Protein AF-0000000086880193 (afdb_homodimer)

pLDDT: mean 97.2, std 2.55, range [79.94, 98.94]

Radius of gyration: 19.12 Å; Cα contacts (8 Å, |Δi|>4): 513; chains: 2; bounding box: 35×59×42 Å

InterPro domains:
  IPR000182 GNAT domain [PF00583] (39-118)
  IPR000182 GNAT domain [PS51186] (4-130)
  IPR016181 Acyl-CoA N-acyltransferase [SSF55729] (16-128)
  IPR045039 Acetyltransferase NSI-like [PTHR43626] (16-123)

Nearest PDB structures (foldseek):
  1y7r-assembly1_B  TM=8.582E-01  e=3.371E-10  Staphylococcus aureus
  6k5m-assembly1_A  TM=8.785E-01  e=1.795E-09  Oryza sativa Japonica Group
  2atr-assembly1_A  TM=8.059E-01  e=1.073E-09  Streptococcus pneumoniae TIGR4
  2ozh-assembly1_A-2  TM=8.121E-01  e=4.141E-09  Xanthomonas campestris pv. campestris
  3fnc-assembly1_B  TM=6.720E-01  e=7.293E-05  Listeria innocua Clip11262

Structure (mmCIF, N/CA/C/O backbone):
data_AF-0000000086880193-model_v1
#
loop_
_entity.id
_entity.type
_entity.pdbx_description
1 polymer 'GNAT family N-acetyltransferase'
#
loop_
_atom_site.group_PDB
_atom_site.id
_atom_site.type_symbol
_atom_site.label_atom_id
_atom_site.label_alt_id
_atom_site.label_comp_id
_atom_site.label_asym_id
_atom_site.label_entity_id
_atom_site.label_seq_id
_atom_site.pdbx_PDB_ins_code
_atom_site.Cartn_x
_atom_site.Cartn_y
_atom_site.Cartn_z
_atom_site.occupancy
_atom_site.B_iso_or_equiv
_atom_site.auth_seq_id
_atom_site.auth_comp_id
_atom_site.auth_asym_id
_atom_site.auth_atom_id
_atom_site.pdbx_PDB_model_num
ATOM 1 N N . MET A 1 1 ? -2.305 -30.375 -12.102 1 88.5 1 MET A N 1
ATOM 2 C CA . MET A 1 1 ? -3.217 -29.266 -11.867 1 88.5 1 MET A CA 1
ATOM 3 C C . MET A 1 1 ? -2.609 -28.266 -10.883 1 88.5 1 MET A C 1
ATOM 5 O O . MET A 1 1 ? -1.888 -28.641 -9.969 1 88.5 1 MET A O 1
ATOM 9 N N . VAL A 1 2 ? -2.74 -27.031 -11.102 1 96.69 2 VAL A N 1
ATOM 10 C CA . VAL A 1 2 ? -2.135 -26.016 -10.258 1 96.69 2 VAL A CA 1
ATOM 11 C C . VAL A 1 2 ? -2.979 -25.812 -9 1 96.69 2 VAL A C 1
ATOM 13 O O . VAL A 1 2 ? -4.207 -25.734 -9.07 1 96.69 2 VAL A O 1
ATOM 16 N N . GLU A 1 3 ? -2.289 -25.859 -7.855 1 97.94 3 GLU A N 1
ATOM 17 C CA . GLU A 1 3 ? -2.949 -25.625 -6.574 1 97.94 3 GLU A CA 1
ATOM 18 C C . GLU A 1 3 ? -2.588 -24.266 -6.008 1 97.94 3 GLU A C 1
ATOM 20 O O . GLU A 1 3 ? -1.426 -23.859 -6.055 1 97.94 3 GLU A O 1
ATOM 25 N N . VAL A 1 4 ? -3.588 -23.594 -5.438 1 98.56 4 VAL A N 1
ATOM 26 C CA . VAL A 1 4 ? -3.391 -22.266 -4.848 1 98.56 4 VAL A CA 1
ATOM 27 C C . VAL A 1 4 ? -3.592 -22.344 -3.336 1 98.56 4 VAL A C 1
ATOM 29 O O . VAL A 1 4 ? -4.613 -22.859 -2.863 1 98.56 4 VAL A O 1
ATOM 32 N N . LYS A 1 5 ? -2.605 -21.844 -2.527 1 98.44 5 LYS A N 1
ATOM 33 C CA . LYS A 1 5 ? -2.684 -21.891 -1.069 1 98.44 5 LYS A CA 1
ATOM 34 C C . LYS A 1 5 ? -2.078 -20.625 -0.453 1 98.44 5 LYS A C 1
ATOM 36 O O . LYS A 1 5 ? -1.208 -20 -1.053 1 98.44 5 LYS A O 1
ATOM 41 N N . LEU A 1 6 ? -2.541 -20.406 0.717 1 98.56 6 LEU A N 1
ATOM 42 C CA . LEU A 1 6 ? -1.862 -19.391 1.526 1 98.56 6 LEU A CA 1
ATOM 43 C C . LEU A 1 6 ? -0.484 -19.875 1.96 1 98.56 6 LEU A C 1
ATOM 45 O O . LEU A 1 6 ? -0.296 -21.078 2.219 1 98.56 6 LEU A O 1
ATOM 49 N N . HIS A 1 7 ? 0.409 -18.891 2.062 1 98.12 7 HIS A N 1
ATOM 50 C CA . HIS A 1 7 ? 1.732 -19.219 2.588 1 98.12 7 HIS A CA 1
ATOM 51 C C . HIS A 1 7 ? 1.636 -19.891 3.953 1 98.12 7 HIS A C 1
ATOM 53 O O . HIS A 1 7 ? 2.457 -20.75 4.285 1 98.12 7 HIS A O 1
ATOM 59 N N . THR A 1 8 ? 0.655 -19.641 4.758 1 97.25 8 THR A N 1
ATOM 60 C CA . THR A 1 8 ? 0.477 -20.188 6.098 1 97.25 8 THR A CA 1
ATOM 61 C C . THR A 1 8 ? -0.026 -21.625 6.027 1 97.25 8 THR A C 1
ATOM 63 O O . THR A 1 8 ? 0.092 -22.375 6.996 1 97.25 8 THR A O 1
ATOM 66 N N . GLU A 1 9 ? -0.638 -22 4.938 1 97.44 9 GLU A N 1
ATOM 67 C CA . GLU A 1 9 ? -1.116 -23.359 4.715 1 97.44 9 GLU A CA 1
ATOM 68 C C . GLU A 1 9 ? -0.031 -24.234 4.086 1 97.44 9 GLU A C 1
ATOM 70 O O . GLU A 1 9 ? 0.068 -25.422 4.387 1 97.44 9 GLU A O 1
ATOM 75 N N . LYS A 1 10 ? 0.73 -23.641 3.146 1 97.44 10 LYS A N 1
ATOM 76 C CA . LYS A 1 10 ? 1.877 -24.25 2.48 1 97.44 10 LYS A CA 1
ATOM 77 C C . LYS A 1 10 ? 3.021 -23.25 2.334 1 97.44 10 LYS A C 1
ATOM 79 O O . LYS A 1 10 ? 2.984 -22.375 1.465 1 97.44 10 LYS A O 1
ATOM 84 N N . PRO A 1 11 ? 4.02 -23.438 3.203 1 97.06 11 PRO A N 1
ATOM 85 C CA . PRO A 1 11 ? 5.094 -22.453 3.213 1 97.06 11 PRO A CA 1
ATOM 86 C C . PRO A 1 11 ? 5.777 -22.312 1.855 1 97.06 11 PRO A C 1
ATOM 88 O O . PRO A 1 11 ? 5.977 -23.297 1.15 1 97.06 11 PRO A O 1
ATOM 91 N N . ILE A 1 12 ? 6.062 -21.094 1.542 1 98.5 12 ILE A N 1
ATOM 92 C CA . ILE A 1 12 ? 6.82 -20.766 0.337 1 98.5 12 ILE A CA 1
ATOM 93 C C . ILE A 1 12 ? 8.305 -20.688 0.669 1 98.5 12 ILE A C 1
ATOM 95 O O . ILE A 1 12 ? 8.719 -19.875 1.503 1 98.5 12 ILE A O 1
ATOM 99 N N . ALA A 1 13 ? 9.07 -21.484 0.032 1 97.62 13 ALA A N 1
ATOM 100 C CA . ALA A 1 13 ? 10.516 -21.406 0.215 1 97.62 13 ALA A CA 1
ATOM 101 C C . ALA A 1 13 ? 11.086 -20.141 -0.433 1 97.62 13 ALA A C 1
ATOM 103 O O . ALA A 1 13 ? 10.812 -19.859 -1.603 1 97.62 13 ALA A O 1
ATOM 104 N N . PRO A 1 14 ? 11.859 -19.5 0.309 1 98.19 14 PRO A N 1
ATOM 105 C CA . PRO A 1 14 ? 12.43 -18.266 -0.266 1 98.19 14 PRO A CA 1
ATOM 106 C C . PRO A 1 14 ? 13.172 -18.531 -1.578 1 98.19 14 PRO A C 1
ATOM 108 O O . PRO A 1 14 ? 13.094 -17.719 -2.502 1 98.19 14 PRO A O 1
ATOM 111 N N . SER A 1 15 ? 13.82 -19.625 -1.71 1 98.31 15 SER A N 1
ATOM 112 C CA . SER A 1 15 ? 14.555 -19.938 -2.928 1 98.31 15 SER A CA 1
ATOM 113 C C .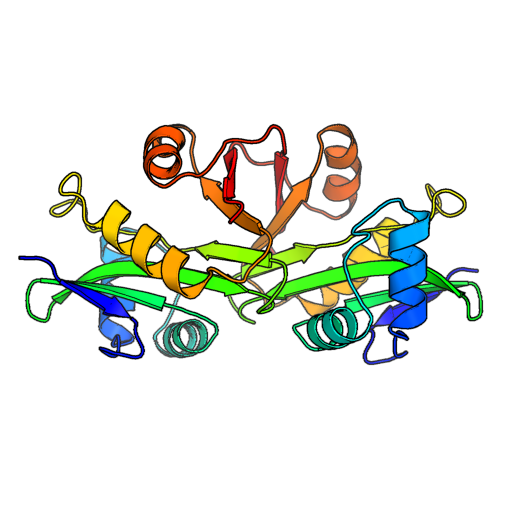 SER A 1 15 ? 13.609 -20.125 -4.109 1 98.31 15 SER A C 1
ATOM 115 O O . SER A 1 15 ? 13.938 -19.766 -5.238 1 98.31 15 SER A O 1
ATOM 117 N N . GLN A 1 16 ? 12.492 -20.703 -3.93 1 98.56 16 GLN A N 1
ATOM 118 C CA . GLN A 1 16 ? 11.523 -20.891 -5 1 98.56 16 GLN A CA 1
ATOM 119 C C . GLN A 1 16 ? 10.961 -19.547 -5.469 1 98.56 16 GLN A C 1
ATOM 121 O O . GLN A 1 16 ? 10.789 -19.328 -6.668 1 98.56 16 GLN A O 1
ATOM 126 N N . LEU A 1 17 ? 10.633 -18.688 -4.508 1 98.75 17 LEU A N 1
ATOM 127 C CA . LEU A 1 17 ? 10.117 -17.375 -4.891 1 98.75 17 LEU A CA 1
ATOM 128 C C . LEU A 1 17 ? 11.188 -16.562 -5.613 1 98.75 17 LEU A C 1
ATOM 130 O O . LEU A 1 17 ? 10.898 -15.883 -6.602 1 98.75 17 LEU A O 1
ATOM 134 N N . LYS A 1 18 ? 12.422 -16.688 -5.105 1 98.56 18 LYS A N 1
ATOM 135 C CA . LYS A 1 18 ? 13.523 -16.016 -5.797 1 98.56 18 LYS A CA 1
ATOM 136 C C . LYS A 1 18 ? 13.633 -16.5 -7.242 1 98.56 18 LYS A C 1
ATOM 138 O O . LYS A 1 18 ? 13.781 -15.688 -8.156 1 98.56 18 LYS A O 1
ATOM 143 N N . ASN A 1 19 ? 13.547 -17.75 -7.457 1 98.25 19 ASN A N 1
ATOM 144 C CA . ASN A 1 19 ? 13.609 -18.328 -8.797 1 98.25 19 ASN A CA 1
ATOM 145 C C . ASN A 1 19 ? 12.43 -17.875 -9.656 1 98.25 19 ASN A C 1
ATOM 147 O O . ASN A 1 19 ? 12.594 -17.578 -10.836 1 98.25 19 ASN A O 1
ATOM 151 N N . LEU A 1 20 ? 11.258 -17.891 -9.094 1 98.62 20 LEU A N 1
ATOM 152 C CA . LEU A 1 20 ? 10.078 -17.406 -9.805 1 98.62 20 LEU A CA 1
ATOM 153 C C . LEU A 1 20 ? 10.273 -15.992 -10.312 1 98.62 20 LEU A C 1
ATOM 155 O O . LEU A 1 20 ? 10 -15.695 -11.477 1 98.62 20 LEU A O 1
ATOM 159 N N . TYR A 1 21 ? 10.773 -15.078 -9.352 1 98.44 21 TYR A N 1
ATOM 160 C CA . TYR A 1 21 ? 11.062 -13.703 -9.75 1 98.44 21 TYR A CA 1
ATOM 161 C C . TYR A 1 21 ? 12.078 -13.656 -10.883 1 98.44 21 TYR A C 1
ATOM 163 O O . TYR A 1 21 ? 11.906 -12.93 -11.859 1 98.44 21 TYR A O 1
ATOM 171 N N . GLN A 1 22 ? 13.102 -14.445 -10.781 1 97.81 22 GLN A N 1
ATOM 172 C CA . GLN A 1 22 ? 14.172 -14.469 -11.773 1 97.81 22 GLN A CA 1
ATOM 173 C C . GLN A 1 22 ? 13.641 -14.891 -13.141 1 97.81 22 GLN A C 1
ATOM 175 O O . GLN A 1 22 ? 13.914 -14.234 -14.148 1 97.81 22 GLN A O 1
ATOM 180 N N . VAL A 1 23 ? 12.906 -15.938 -13.211 1 97.81 23 VAL A N 1
ATOM 181 C CA . VAL A 1 23 ? 12.367 -16.453 -14.461 1 97.81 23 VAL A CA 1
ATOM 182 C C . VAL A 1 23 ? 11.406 -15.438 -15.07 1 97.81 23 VAL A C 1
ATOM 184 O O . VAL A 1 23 ? 11.352 -15.281 -16.297 1 97.81 23 VAL A O 1
ATOM 187 N N . ALA A 1 24 ? 10.664 -14.734 -14.25 1 97.56 24 ALA A N 1
ATOM 188 C CA . ALA A 1 24 ? 9.711 -13.734 -14.727 1 97.56 24 ALA A CA 1
ATOM 189 C C . ALA A 1 24 ? 10.43 -12.453 -15.148 1 97.56 24 ALA A C 1
ATOM 191 O O . ALA A 1 24 ? 9.812 -11.547 -15.711 1 97.56 24 ALA A O 1
ATOM 192 N N . GLY A 1 25 ? 11.773 -12.375 -14.812 1 97.31 25 GLY A N 1
ATOM 193 C CA . GLY A 1 25 ? 12.547 -11.172 -15.109 1 97.31 25 GLY A CA 1
ATOM 194 C C . GLY A 1 25 ? 12.289 -10.047 -14.133 1 97.31 25 GLY A C 1
ATOM 195 O O . GLY A 1 25 ? 12.336 -8.867 -14.508 1 97.31 25 GLY A O 1
ATOM 196 N N . TRP A 1 26 ? 11.945 -10.445 -12.914 1 96.75 26 TRP A N 1
ATOM 197 C CA . TRP A 1 26 ? 11.57 -9.445 -11.914 1 96.75 26 TRP A CA 1
ATOM 198 C C . TRP A 1 26 ? 12.586 -9.414 -10.781 1 96.75 26 TRP A C 1
ATOM 200 O O . TRP A 1 26 ? 13.117 -10.453 -10.383 1 96.75 26 TRP A O 1
ATOM 210 N N . TRP A 1 27 ? 12.938 -8.344 -10.312 1 95.94 27 TRP A N 1
ATOM 211 C CA . TRP A 1 27 ? 13.602 -8.078 -9.039 1 95.94 27 TRP A CA 1
ATOM 212 C C . TRP A 1 27 ? 14.898 -8.875 -8.922 1 95.94 27 TRP A C 1
ATOM 214 O O . TRP A 1 27 ? 15.062 -9.664 -7.984 1 95.94 27 TRP A O 1
ATOM 224 N N . PRO A 1 28 ? 15.805 -8.703 -9.719 1 94.88 28 PRO A N 1
ATOM 225 C CA . PRO A 1 28 ? 17.031 -9.484 -9.727 1 94.88 28 PRO A CA 1
ATOM 226 C C . PRO A 1 28 ? 17.859 -9.297 -8.461 1 94.88 28 PRO A C 1
ATOM 228 O O . PRO A 1 28 ? 18.688 -10.156 -8.125 1 94.88 28 PRO A O 1
ATOM 231 N N . ASP A 1 29 ? 17.594 -8.281 -7.664 1 94.69 29 ASP A N 1
ATOM 232 C CA . ASP A 1 29 ? 18.469 -7.945 -6.543 1 94.69 29 ASP A CA 1
ATOM 233 C C . ASP A 1 29 ? 17.906 -8.469 -5.227 1 94.69 29 ASP A C 1
ATOM 235 O O . ASP A 1 29 ? 18.531 -8.344 -4.176 1 94.69 29 ASP A O 1
ATOM 239 N N . ARG A 1 30 ? 16.688 -9.008 -5.277 1 97 30 ARG A N 1
ATOM 240 C CA . ARG A 1 30 ? 16.109 -9.531 -4.043 1 97 30 ARG A CA 1
ATOM 241 C C . ARG A 1 30 ? 16.766 -10.852 -3.654 1 97 30 ARG A C 1
ATOM 243 O O . ARG A 1 30 ? 16.922 -11.75 -4.492 1 97 30 ARG A O 1
ATOM 250 N N . ASP A 1 31 ? 17.203 -10.906 -2.4 1 96.69 31 ASP A N 1
ATOM 251 C CA . ASP A 1 31 ? 17.812 -12.133 -1.912 1 96.69 31 ASP A CA 1
ATOM 252 C C . ASP A 1 31 ? 16.875 -12.891 -0.979 1 96.69 31 ASP A C 1
ATOM 254 O O . ASP A 1 31 ? 15.758 -12.422 -0.706 1 96.69 31 ASP A O 1
ATOM 258 N N . GLU A 1 32 ? 17.25 -14.023 -0.483 1 97.69 32 GLU A N 1
ATOM 259 C CA . GLU A 1 32 ? 16.375 -14.898 0.283 1 97.69 32 GLU A CA 1
ATOM 260 C C . GLU A 1 32 ? 16.031 -14.289 1.637 1 97.69 32 GLU A C 1
ATOM 262 O O . GLU A 1 32 ? 14.922 -14.484 2.148 1 97.69 32 GLU A O 1
ATOM 267 N N . ASP A 1 33 ? 16.938 -13.516 2.221 1 96.69 33 ASP A N 1
ATOM 268 C CA . ASP A 1 33 ? 16.672 -12.859 3.494 1 96.69 33 ASP A CA 1
ATOM 269 C C . ASP A 1 33 ? 15.547 -11.828 3.354 1 96.69 33 ASP A C 1
ATOM 271 O O . ASP A 1 33 ? 14.641 -11.781 4.188 1 96.69 33 ASP A O 1
ATOM 275 N N . GLY A 1 34 ? 15.609 -11.016 2.324 1 96.75 34 GLY A N 1
ATOM 276 C CA . GLY A 1 34 ? 14.547 -10.062 2.059 1 96.75 34 GLY A CA 1
ATOM 277 C C . GLY A 1 34 ? 13.211 -10.711 1.749 1 96.75 34 GLY A C 1
ATOM 278 O O . GLY A 1 34 ? 12.164 -10.234 2.193 1 96.75 34 GLY A O 1
ATOM 279 N N . ILE A 1 35 ? 13.32 -11.797 1.035 1 97.62 35 ILE A N 1
ATOM 280 C CA . ILE A 1 35 ? 12.102 -12.508 0.658 1 97.62 35 ILE A CA 1
ATOM 281 C C . ILE A 1 35 ? 11.453 -13.117 1.899 1 97.62 35 ILE A C 1
ATOM 283 O O . ILE A 1 35 ? 10.234 -13.086 2.051 1 97.62 35 ILE A O 1
ATOM 287 N N . LEU A 1 36 ? 12.234 -13.703 2.74 1 96.38 36 LEU A N 1
ATOM 288 C CA . LEU A 1 36 ? 11.703 -14.227 3.994 1 96.38 36 LEU A CA 1
ATOM 289 C C . LEU A 1 36 ? 10.961 -13.133 4.766 1 96.38 36 LEU A C 1
ATOM 291 O O . LEU A 1 36 ? 9.883 -13.383 5.309 1 96.38 36 LEU A O 1
ATOM 295 N N . LYS A 1 37 ? 11.477 -11.969 4.82 1 94.81 37 LYS A N 1
ATOM 296 C CA . LYS A 1 37 ? 10.859 -10.844 5.523 1 94.81 37 LYS A CA 1
ATOM 297 C C . LYS A 1 37 ? 9.531 -10.461 4.891 1 94.81 37 LYS A C 1
ATOM 299 O O . LYS A 1 37 ? 8.547 -10.227 5.598 1 94.81 37 LYS A O 1
ATOM 304 N N . LEU A 1 38 ? 9.562 -10.383 3.512 1 95.88 38 LEU A N 1
ATOM 305 C CA . LEU A 1 38 ? 8.305 -9.969 2.896 1 95.88 38 LEU A CA 1
ATOM 306 C C . LEU A 1 38 ? 7.227 -11.023 3.096 1 95.88 38 LEU A C 1
ATOM 308 O O . LEU A 1 38 ? 6.039 -10.695 3.16 1 95.88 38 LEU A O 1
ATOM 312 N N . LEU A 1 39 ? 7.605 -12.328 3.188 1 96.56 39 LEU A N 1
ATOM 313 C CA . LEU A 1 39 ? 6.629 -13.398 3.365 1 96.56 39 LEU A CA 1
ATOM 314 C C . LEU A 1 39 ? 6 -13.328 4.754 1 96.56 39 LEU A C 1
ATOM 316 O O . LEU A 1 39 ? 4.902 -13.859 4.969 1 96.56 39 LEU A O 1
ATOM 320 N N . THR A 1 40 ? 6.594 -12.57 5.648 1 91.88 40 THR A N 1
ATOM 321 C CA . THR A 1 40 ? 6.078 -12.469 7.012 1 91.88 40 THR A CA 1
ATOM 322 C C . THR A 1 40 ? 5.324 -11.156 7.207 1 91.88 40 THR A C 1
ATOM 324 O O . THR A 1 40 ? 4.707 -10.938 8.25 1 91.88 40 THR A O 1
ATOM 327 N N . CYS A 1 41 ? 5.309 -10.234 6.246 1 89.19 41 CYS A N 1
ATOM 328 C CA . CYS A 1 41 ? 4.734 -8.898 6.371 1 89.19 41 CYS A CA 1
ATOM 329 C C . CYS A 1 41 ? 3.33 -8.852 5.789 1 89.19 41 CYS A C 1
ATOM 331 O O . CYS A 1 41 ? 2.672 -7.809 5.824 1 89.19 41 CYS A O 1
ATOM 333 N N . GLY A 1 42 ? 2.605 -9.773 5.789 1 88.56 42 GLY A N 1
ATOM 334 C CA . GLY A 1 42 ? 1.262 -9.758 5.234 1 88.56 42 GLY A CA 1
ATOM 335 C C . GLY A 1 42 ? 0.813 -11.109 4.711 1 88.56 42 GLY A C 1
ATOM 336 O O . GLY A 1 42 ? 1.445 -12.125 4.992 1 88.56 42 GLY A O 1
ATOM 337 N N . VAL A 1 43 ? -0.251 -11.055 4.027 1 97.12 43 VAL A N 1
ATOM 338 C CA . VAL A 1 43 ? -0.795 -12.273 3.438 1 97.12 43 VAL A CA 1
ATOM 339 C C . VAL A 1 43 ? -0.101 -12.555 2.107 1 97.12 43 VAL A C 1
ATOM 341 O O . VAL A 1 43 ? 0.109 -11.648 1.301 1 97.12 43 VAL A O 1
ATOM 344 N N . ALA A 1 44 ? 0.282 -13.758 1.937 1 98.69 44 ALA A N 1
ATOM 345 C CA . ALA A 1 44 ? 0.9 -14.219 0.696 1 98.69 44 ALA A CA 1
ATOM 346 C C . ALA A 1 44 ? 0.238 -15.5 0.198 1 98.69 44 ALA A C 1
ATOM 348 O O . ALA A 1 44 ? -0.142 -16.359 0.996 1 98.69 44 ALA A O 1
ATOM 349 N N . VAL A 1 45 ? 0.124 -15.594 -1.083 1 98.88 45 VAL A N 1
ATOM 350 C CA . VAL A 1 45 ? -0.498 -16.734 -1.758 1 98.88 45 VAL A CA 1
ATOM 351 C C . VAL A 1 45 ? 0.458 -17.297 -2.805 1 98.88 45 VAL A C 1
ATOM 353 O O . VAL A 1 45 ? 1.084 -16.547 -3.555 1 98.88 45 VAL A O 1
ATOM 356 N N . GLY A 1 46 ? 0.584 -18.578 -2.785 1 98.81 46 GLY A N 1
ATOM 357 C CA . GLY A 1 46 ? 1.345 -19.297 -3.805 1 98.81 46 GLY A CA 1
ATOM 358 C C . GLY A 1 46 ? 0.492 -20.219 -4.648 1 98.81 46 GLY A C 1
ATOM 359 O O . GLY A 1 46 ? -0.566 -20.672 -4.207 1 98.81 46 GLY A O 1
ATOM 360 N N . ALA A 1 47 ? 0.882 -20.422 -5.875 1 98.88 47 ALA A N 1
ATOM 361 C CA . ALA A 1 47 ? 0.359 -21.453 -6.773 1 98.88 47 ALA A CA 1
ATOM 362 C C . ALA A 1 47 ? 1.436 -22.469 -7.125 1 98.88 47 ALA A C 1
ATOM 364 O O . ALA A 1 47 ? 2.555 -22.109 -7.488 1 98.88 47 ALA A O 1
ATOM 365 N N . TRP A 1 48 ? 1.087 -23.75 -7.02 1 98.69 48 TRP A N 1
ATOM 366 C CA . TRP A 1 48 ? 2.057 -24.812 -7.262 1 98.69 48 TRP A CA 1
ATOM 367 C C . TRP A 1 48 ? 1.524 -25.828 -8.281 1 98.69 48 TRP A C 1
ATOM 369 O O . TRP A 1 48 ? 0.337 -26.156 -8.266 1 98.69 48 TRP A O 1
ATOM 379 N N . GLU A 1 49 ? 2.357 -26.172 -9.125 1 97.38 49 GLU A N 1
ATOM 380 C CA . GLU A 1 49 ? 2.195 -27.469 -9.797 1 97.38 49 GLU A CA 1
ATOM 381 C C . GLU A 1 49 ? 3.127 -28.516 -9.203 1 97.38 49 GLU A C 1
ATOM 383 O O . GLU A 1 49 ? 4.348 -28.422 -9.336 1 97.38 49 GLU A O 1
ATOM 388 N N . ASP A 1 50 ? 2.51 -29.391 -8.445 1 91.06 50 ASP A N 1
ATOM 389 C CA . ASP A 1 50 ? 3.281 -30.328 -7.637 1 91.06 50 ASP A CA 1
ATOM 390 C C . ASP A 1 50 ? 4.164 -29.594 -6.637 1 91.06 50 ASP A C 1
ATOM 392 O O . ASP A 1 50 ? 3.662 -28.891 -5.758 1 91.06 50 ASP A O 1
ATOM 396 N N . ASP A 1 51 ? 5.395 -29.5 -6.695 1 92.56 51 ASP A N 1
ATOM 397 C CA . ASP A 1 51 ? 6.23 -28.875 -5.676 1 92.56 51 ASP A CA 1
ATOM 398 C C . ASP A 1 51 ? 7.004 -27.688 -6.254 1 92.56 51 ASP A C 1
ATOM 400 O O . ASP A 1 51 ? 7.918 -27.172 -5.613 1 92.56 51 ASP A O 1
ATOM 404 N N . VAL A 1 52 ? 6.453 -27.344 -7.43 1 96.5 52 VAL A N 1
ATOM 405 C CA . VAL A 1 52 ? 7.109 -26.203 -8.07 1 96.5 52 VAL A CA 1
ATOM 406 C C . VAL A 1 52 ? 6.227 -24.969 -7.953 1 96.5 52 VAL A C 1
ATOM 408 O O . VAL A 1 52 ? 5.055 -24.984 -8.336 1 96.5 52 VAL A O 1
ATOM 411 N N . LEU A 1 53 ? 6.719 -23.922 -7.398 1 98.81 53 LEU A N 1
ATOM 412 C CA . LEU A 1 53 ? 6.012 -22.641 -7.328 1 98.81 53 LEU A CA 1
ATOM 413 C C . LEU A 1 53 ? 5.934 -21.984 -8.703 1 98.81 53 LEU A C 1
ATOM 415 O O . LEU A 1 53 ? 6.961 -21.672 -9.297 1 98.81 53 LEU A O 1
ATOM 419 N N . VAL A 1 54 ? 4.73 -21.734 -9.25 1 98.75 54 VAL A N 1
ATOM 420 C CA . VAL A 1 54 ? 4.578 -21.234 -10.609 1 98.75 54 VAL A CA 1
ATOM 421 C C . VAL A 1 54 ? 3.85 -19.891 -10.578 1 98.75 54 VAL A C 1
ATOM 423 O O . VAL A 1 54 ? 3.699 -19.234 -11.617 1 98.75 54 VAL A O 1
ATOM 426 N N . GLY A 1 55 ? 3.365 -19.406 -9.414 1 98.88 55 GLY A N 1
ATOM 427 C CA . GLY A 1 55 ? 2.695 -18.125 -9.234 1 98.88 55 GLY A CA 1
ATOM 428 C C . GLY A 1 55 ? 2.771 -17.609 -7.805 1 98.88 55 GLY A C 1
ATOM 429 O O . GLY A 1 55 ? 3.016 -18.391 -6.875 1 98.88 55 GLY A O 1
ATOM 430 N N . PHE A 1 56 ? 2.537 -16.328 -7.676 1 98.94 56 PHE A N 1
ATOM 431 C CA . PHE A 1 56 ? 2.674 -15.672 -6.383 1 98.94 56 PHE A CA 1
ATOM 432 C C . PHE A 1 56 ? 1.923 -14.344 -6.367 1 98.94 56 PHE A C 1
ATOM 434 O O . PHE A 1 56 ? 1.832 -13.664 -7.391 1 98.94 56 PHE A O 1
ATOM 441 N N . CYS A 1 57 ? 1.393 -14.008 -5.293 1 98.81 57 CYS A N 1
ATOM 442 C CA . CYS A 1 57 ? 0.931 -12.648 -5.004 1 98.81 57 CYS A CA 1
ATOM 443 C C . CYS A 1 57 ? 0.885 -12.398 -3.504 1 98.81 57 CYS A C 1
ATOM 445 O O . CYS A 1 57 ? 0.887 -13.344 -2.711 1 98.81 57 CYS A O 1
ATOM 447 N N . ARG A 1 58 ? 0.841 -11.18 -3.148 1 98.69 58 ARG A N 1
ATOM 448 C CA . ARG A 1 58 ? 0.878 -10.812 -1.736 1 98.69 58 ARG A CA 1
ATOM 449 C C . ARG A 1 58 ? 0.188 -9.477 -1.501 1 98.69 58 ARG A C 1
ATOM 451 O O . ARG A 1 58 ? -0.25 -8.82 -2.449 1 98.69 58 ARG A O 1
ATOM 458 N N . SER A 1 59 ? 0.107 -9.117 -0.242 1 98.5 59 SER A N 1
ATOM 459 C CA . SER A 1 59 ? -0.478 -7.828 0.107 1 98.5 59 SER A CA 1
ATOM 460 C C . SER A 1 59 ? 0.358 -7.109 1.162 1 98.5 59 SER A C 1
ATOM 462 O O . SER A 1 59 ? 1.143 -7.738 1.874 1 98.5 59 SER A O 1
ATOM 464 N N . ILE A 1 60 ? 0.323 -5.859 1.187 1 97.62 60 ILE A N 1
ATOM 465 C CA . ILE A 1 60 ? 0.74 -4.965 2.26 1 97.62 60 ILE A CA 1
ATOM 466 C C . ILE A 1 60 ? -0.478 -4.246 2.836 1 97.62 60 ILE A C 1
ATOM 468 O O . ILE A 1 60 ? -1.281 -3.678 2.094 1 97.62 60 ILE A O 1
ATOM 472 N N . THR A 1 61 ? -0.66 -4.277 4.184 1 97 61 THR A N 1
ATOM 473 C CA . THR A 1 61 ? -1.914 -3.771 4.73 1 97 61 THR A CA 1
ATOM 474 C C . THR A 1 61 ? -1.698 -3.18 6.121 1 97 61 THR A C 1
ATOM 476 O O . THR A 1 61 ? -0.724 -3.514 6.801 1 97 61 THR A O 1
ATOM 479 N N . ASP A 1 62 ? -2.545 -2.26 6.469 1 95.62 62 ASP A N 1
ATOM 480 C CA . ASP A 1 62 ? -2.586 -1.789 7.848 1 95.62 62 ASP A CA 1
ATOM 481 C C . ASP A 1 62 ? -3.521 -2.65 8.695 1 95.62 62 ASP A C 1
ATOM 483 O O . ASP A 1 62 ? -3.723 -2.377 9.883 1 95.62 62 ASP A O 1
ATOM 487 N N . GLY A 1 63 ? -4.152 -3.648 8.039 1 94.31 63 GLY A N 1
ATOM 488 C CA . GLY A 1 63 ? -4.938 -4.641 8.75 1 94.31 63 GLY A CA 1
ATOM 489 C C . GLY A 1 63 ? -6.391 -4.238 8.93 1 94.31 63 GLY A C 1
ATOM 490 O O . GLY A 1 63 ? -7.203 -5.023 9.422 1 94.31 63 GLY A O 1
ATOM 491 N N . MET A 1 64 ? -6.824 -3.031 8.445 1 94.12 64 MET A N 1
ATOM 492 C CA . MET A 1 64 ? -8.188 -2.592 8.711 1 94.12 64 MET A CA 1
ATOM 493 C C . MET A 1 64 ? -8.719 -1.735 7.566 1 94.12 64 MET A C 1
ATOM 495 O O . MET A 1 64 ? -9.812 -1.987 7.051 1 94.12 64 MET A O 1
ATOM 499 N N . TYR A 1 65 ? -7.957 -0.759 7.148 1 96.44 65 TYR A N 1
ATOM 500 C CA . TYR A 1 65 ? -8.523 0.254 6.266 1 96.44 65 TYR A CA 1
ATOM 501 C C . TYR A 1 65 ? -8.016 0.074 4.836 1 96.44 65 TYR A C 1
ATOM 503 O O . TYR A 1 65 ? -8.797 0.175 3.881 1 96.44 65 TYR A O 1
ATOM 511 N N . ARG A 1 66 ? -6.727 -0.192 4.68 1 96.94 66 ARG A N 1
ATOM 512 C CA . ARG A 1 66 ? -6.102 -0.206 3.361 1 96.94 66 ARG A CA 1
ATOM 513 C C . ARG A 1 66 ? -5.277 -1.472 3.16 1 96.94 66 ARG A C 1
ATOM 515 O O . ARG A 1 66 ? -4.59 -1.922 4.078 1 96.94 66 ARG A O 1
ATOM 522 N N . ALA A 1 67 ? -5.277 -1.973 2.031 1 97.88 67 ALA A N 1
ATOM 523 C CA . ALA A 1 67 ? -4.348 -3 1.567 1 97.88 67 ALA A CA 1
ATOM 524 C C . ALA A 1 67 ? -3.924 -2.744 0.124 1 97.88 67 ALA A C 1
ATOM 526 O O . ALA A 1 67 ? -4.676 -2.15 -0.654 1 97.88 67 ALA A O 1
ATOM 527 N N . TYR A 1 68 ? -2.793 -3.195 -0.188 1 98.44 68 TYR A N 1
ATOM 528 C CA . TYR A 1 68 ? -2.227 -3.125 -1.53 1 98.44 68 TYR A CA 1
ATOM 529 C C . TYR A 1 68 ? -1.812 -4.508 -2.02 1 98.44 68 TYR A C 1
ATOM 531 O O . TYR A 1 68 ? -1.104 -5.234 -1.317 1 98.44 68 TYR A O 1
ATOM 539 N N . ILE A 1 69 ? -2.264 -4.836 -3.156 1 98.62 69 ILE A N 1
ATOM 540 C CA . ILE A 1 69 ? -1.857 -6.094 -3.773 1 98.62 69 ILE A CA 1
ATOM 541 C C . ILE A 1 69 ? -0.566 -5.891 -4.562 1 98.62 69 ILE A C 1
ATOM 543 O O . ILE A 1 69 ? -0.451 -4.941 -5.34 1 98.62 69 ILE A O 1
ATOM 547 N N . GLU A 1 70 ? 0.377 -6.754 -4.34 1 98.25 70 GLU A N 1
ATOM 548 C CA . GLU A 1 70 ? 1.712 -6.68 -4.926 1 98.25 70 GLU A CA 1
ATOM 549 C C . GLU A 1 70 ? 2.121 -8.016 -5.539 1 98.25 70 GLU A C 1
ATOM 551 O O . GLU A 1 70 ? 1.63 -9.07 -5.129 1 98.25 70 GLU A O 1
ATOM 556 N N . ASP A 1 71 ? 3.014 -7.945 -6.5 1 98.38 71 ASP A N 1
ATOM 557 C CA . ASP A 1 71 ? 3.82 -9.062 -6.988 1 98.38 71 ASP A CA 1
ATOM 558 C C . ASP A 1 71 ? 2.941 -10.148 -7.605 1 98.38 71 ASP A C 1
ATOM 560 O O . ASP A 1 71 ? 3.211 -11.336 -7.441 1 98.38 71 ASP A O 1
ATOM 564 N N . VAL A 1 72 ? 1.861 -9.781 -8.234 1 98.75 72 VAL A N 1
ATOM 565 C CA . VAL A 1 72 ? 1.051 -10.789 -8.906 1 98.75 72 VAL A CA 1
ATOM 566 C C . VAL A 1 72 ? 1.786 -11.305 -10.148 1 98.75 72 VAL A C 1
ATOM 568 O O . VAL A 1 72 ? 1.878 -10.609 -11.156 1 98.75 72 VAL A O 1
ATOM 571 N N . VAL A 1 73 ? 2.268 -12.523 -10.039 1 98.69 73 VAL A N 1
ATOM 572 C CA . VAL A 1 73 ? 3.064 -13.078 -11.125 1 98.69 73 VAL A CA 1
ATOM 573 C C . VAL A 1 73 ? 2.695 -14.547 -11.336 1 98.69 73 VAL A C 1
ATOM 575 O O . VAL A 1 73 ? 2.486 -15.289 -10.367 1 98.69 73 VAL A O 1
ATOM 578 N N . VAL A 1 74 ? 2.473 -14.961 -12.523 1 98.69 74 VAL A N 1
ATOM 579 C CA . VAL A 1 74 ? 2.326 -16.344 -12.984 1 98.69 74 VAL A CA 1
ATOM 580 C C . VAL A 1 74 ? 3.293 -16.609 -14.133 1 98.69 74 VAL A C 1
ATOM 582 O O . VAL A 1 74 ? 3.406 -15.797 -15.055 1 98.69 74 VAL A O 1
ATOM 585 N N . LEU A 1 75 ? 4.043 -17.703 -14.07 1 98.19 75 LEU A N 1
ATOM 586 C CA . LEU A 1 75 ? 4.941 -18.047 -15.164 1 98.19 75 LEU A CA 1
ATOM 587 C C . LEU A 1 75 ? 4.18 -18.109 -16.484 1 98.19 75 LEU A C 1
ATOM 589 O O . LEU A 1 75 ? 3.049 -18.594 -16.531 1 98.19 75 LEU A O 1
ATOM 593 N N . SER A 1 76 ? 4.828 -17.766 -17.5 1 97.12 76 SER A N 1
ATOM 594 C CA . SER A 1 76 ? 4.203 -17.578 -18.797 1 97.12 76 SER A CA 1
ATOM 595 C C . SER A 1 76 ? 3.537 -18.875 -19.266 1 97.12 76 SER A C 1
ATOM 597 O O . SER A 1 76 ? 2.434 -18.844 -19.828 1 97.12 76 SER A O 1
ATOM 599 N N . SER A 1 77 ? 4.113 -20 -19.031 1 96.38 77 SER A N 1
ATOM 600 C CA . SER A 1 77 ? 3.604 -21.281 -19.484 1 96.38 77 SER A CA 1
ATOM 601 C C . SER A 1 77 ? 2.334 -21.672 -18.734 1 96.38 77 SER A C 1
ATOM 603 O O . SER A 1 77 ? 1.625 -22.594 -19.141 1 96.38 77 SER A O 1
ATOM 605 N N . TYR A 1 78 ? 2.014 -20.922 -17.734 1 96.75 78 TYR A N 1
ATOM 606 C CA . TYR A 1 78 ? 0.871 -21.266 -16.891 1 96.75 78 TYR A CA 1
ATOM 607 C C . TYR A 1 78 ? -0.201 -20.188 -16.953 1 96.75 78 TYR A C 1
ATOM 609 O O . TYR A 1 78 ? -1.173 -20.219 -16.203 1 96.75 78 TYR A O 1
ATOM 617 N N . ARG A 1 79 ? -0.088 -19.281 -17.797 1 96.69 79 ARG A N 1
ATOM 618 C CA . ARG A 1 79 ? -1.018 -18.172 -17.891 1 96.69 79 ARG A CA 1
ATOM 619 C C . ARG A 1 79 ? -2.217 -18.516 -18.766 1 96.69 79 ARG A C 1
ATOM 621 O O . ARG A 1 79 ? -2.244 -19.594 -19.391 1 96.69 79 ARG A O 1
ATOM 628 N N . ASN A 1 80 ? -3.215 -17.734 -18.609 1 95.81 80 ASN A N 1
ATOM 629 C CA . ASN A 1 80 ? -4.473 -17.859 -19.344 1 95.81 80 ASN A CA 1
ATOM 630 C C . ASN A 1 80 ? -5.191 -19.156 -18.984 1 95.81 80 ASN A C 1
ATOM 632 O O . ASN A 1 80 ? -5.824 -19.781 -19.844 1 95.81 80 ASN A O 1
ATOM 636 N N . LYS A 1 81 ? -4.969 -19.625 -17.797 1 96.56 81 LYS A N 1
ATOM 637 C CA . LYS A 1 81 ? -5.609 -20.844 -17.328 1 96.56 81 LYS A CA 1
ATOM 638 C C . LYS A 1 81 ? -6.395 -20.578 -16.031 1 96.56 81 LYS A C 1
ATOM 640 O O . LYS A 1 81 ? -6.84 -21.531 -15.375 1 96.56 81 LYS A O 1
ATOM 645 N N . GLY A 1 82 ? -6.391 -19.328 -15.664 1 97.25 82 GLY A N 1
ATOM 646 C CA . GLY A 1 82 ? -7.203 -18.953 -14.516 1 97.25 82 GLY A CA 1
ATOM 647 C C . GLY A 1 82 ? -6.41 -18.875 -13.227 1 97.25 82 GLY A C 1
ATOM 648 O O . GLY A 1 82 ? -6.945 -18.484 -12.188 1 97.25 82 GLY A O 1
ATOM 649 N N . THR A 1 83 ? -5.156 -19.234 -13.195 1 98.25 83 THR A N 1
ATOM 650 C CA . THR A 1 83 ? -4.324 -19.297 -12 1 98.25 83 THR A CA 1
ATOM 651 C C . THR A 1 83 ? -4.219 -17.922 -11.344 1 98.25 83 THR A C 1
ATOM 653 O O . THR A 1 83 ? -4.383 -17.781 -10.133 1 98.25 83 THR A O 1
ATOM 656 N N . GLY A 1 84 ? -3.945 -16.891 -12.141 1 98.56 84 GLY A N 1
ATOM 657 C CA . GLY A 1 84 ? -3.846 -15.539 -11.602 1 98.56 84 GLY A CA 1
ATOM 658 C C . GLY A 1 84 ? -5.109 -15.086 -10.898 1 98.56 84 GLY A C 1
ATOM 659 O O . GLY A 1 84 ? -5.051 -14.539 -9.797 1 98.56 84 GLY A O 1
ATOM 660 N N . LYS A 1 85 ? -6.191 -15.336 -11.57 1 98.31 85 LYS A N 1
ATOM 661 C CA . LYS A 1 85 ? -7.48 -14.961 -11 1 98.31 85 LYS A CA 1
ATOM 662 C C . LYS A 1 85 ? -7.727 -15.695 -9.68 1 98.31 85 LYS A C 1
ATOM 664 O O . LYS A 1 85 ? -8.156 -15.086 -8.695 1 98.31 85 LYS A O 1
ATOM 669 N N . LEU A 1 86 ? -7.449 -16.953 -9.664 1 98.38 86 LEU A N 1
ATOM 670 C CA . LEU A 1 86 ? -7.645 -17.75 -8.461 1 98.38 86 LEU A CA 1
ATOM 671 C C . LEU A 1 86 ? -6.777 -17.234 -7.316 1 98.38 86 LEU A C 1
ATOM 673 O O . LEU A 1 86 ? -7.23 -17.172 -6.172 1 98.38 86 LEU A O 1
ATOM 677 N N . MET A 1 87 ? -5.539 -16.859 -7.57 1 98.81 87 MET A N 1
ATOM 678 C CA . MET A 1 87 ? -4.637 -16.328 -6.551 1 98.81 87 MET A CA 1
ATOM 679 C C . MET A 1 87 ? -5.172 -15.016 -5.98 1 98.81 87 MET A C 1
ATOM 681 O O . MET A 1 87 ? -5.227 -14.844 -4.762 1 98.81 87 MET A O 1
ATOM 685 N N . VAL A 1 88 ? -5.582 -14.117 -6.875 1 98.81 88 VAL A N 1
ATOM 686 C CA . VAL A 1 88 ? -6.07 -12.812 -6.457 1 98.81 88 VAL A CA 1
ATOM 687 C C . VAL A 1 88 ? -7.348 -12.969 -5.633 1 98.81 88 VAL A C 1
ATOM 689 O O . VAL A 1 88 ? -7.496 -12.352 -4.578 1 98.81 88 VAL A O 1
ATOM 692 N N . GLU A 1 89 ? -8.211 -13.812 -6.066 1 98.5 89 GLU A N 1
ATOM 693 C CA . GLU A 1 89 ? -9.453 -14.039 -5.332 1 98.5 89 GLU A CA 1
ATOM 694 C C . GLU A 1 89 ? -9.18 -14.648 -3.959 1 98.5 89 GLU A C 1
ATOM 696 O O . GLU A 1 89 ? -9.859 -14.328 -2.982 1 98.5 89 GLU A O 1
ATOM 701 N N . ARG A 1 90 ? -8.242 -15.578 -3.906 1 98.62 90 ARG A N 1
ATOM 702 C CA . ARG A 1 90 ? -7.844 -16.141 -2.621 1 98.62 90 ARG A CA 1
ATOM 703 C C . ARG A 1 90 ? -7.301 -15.062 -1.689 1 98.62 90 ARG A C 1
ATOM 705 O O . ARG A 1 90 ? -7.594 -15.07 -0.492 1 98.62 90 ARG A O 1
ATOM 712 N N . LEU A 1 91 ? -6.492 -14.242 -2.219 1 98.5 91 LEU A N 1
ATOM 713 C CA . LEU A 1 91 ? -5.949 -13.125 -1.456 1 98.5 91 LEU A CA 1
ATOM 714 C C . LEU A 1 91 ? -7.062 -12.195 -0.98 1 98.5 91 LEU A C 1
ATOM 716 O O . LEU A 1 91 ? -7.086 -11.797 0.185 1 98.5 91 LEU A O 1
ATOM 720 N N . LEU A 1 92 ? -8.023 -11.875 -1.881 1 98.44 92 LEU A N 1
ATOM 721 C CA . LEU A 1 92 ? -9.148 -11 -1.549 1 98.44 92 LEU A CA 1
ATOM 722 C C . LEU A 1 92 ? -9.984 -11.594 -0.426 1 98.44 92 LEU A C 1
ATOM 724 O O . LEU A 1 92 ? -10.484 -10.867 0.434 1 98.44 92 LEU A O 1
ATOM 728 N N . SER A 1 93 ? -10.102 -12.875 -0.432 1 98.38 93 SER A N 1
ATOM 729 C CA . SER A 1 93 ? -10.867 -13.531 0.622 1 98.38 93 SER A CA 1
ATOM 730 C C . SER A 1 93 ? -10.234 -13.297 1.991 1 98.38 93 SER A C 1
ATOM 732 O O . SER A 1 93 ? -10.945 -13.18 2.994 1 98.38 93 SER A O 1
ATOM 734 N N . GLU A 1 94 ? -8.922 -13.195 2.1 1 98.06 94 GLU A N 1
ATOM 735 C CA . GLU A 1 94 ? -8.203 -12.953 3.348 1 98.06 94 GLU A CA 1
ATOM 736 C C . GLU A 1 94 ? -8.289 -11.484 3.754 1 98.06 94 GLU A C 1
ATOM 738 O O . GLU A 1 94 ? -8.016 -11.133 4.902 1 98.06 94 GLU A O 1
ATOM 743 N N . LEU A 1 95 ? -8.641 -10.633 2.799 1 97.81 95 LEU A N 1
ATOM 744 C CA . LEU A 1 95 ? -8.672 -9.195 3.023 1 97.81 95 LEU A CA 1
ATOM 745 C C . LEU A 1 95 ? -10.102 -8.672 3.07 1 97.81 95 LEU A C 1
ATOM 747 O O . LEU A 1 95 ? -10.352 -7.496 2.814 1 97.81 95 LEU A O 1
ATOM 751 N N . LYS A 1 96 ? -11.016 -9.523 3.342 1 97.31 96 LYS A N 1
ATOM 752 C CA . LYS A 1 96 ? -12.438 -9.219 3.223 1 97.31 96 LYS A CA 1
ATOM 753 C C . LYS A 1 96 ? -12.852 -8.109 4.191 1 97.31 96 LYS A C 1
ATOM 755 O O . LYS A 1 96 ? -13.859 -7.434 3.984 1 97.31 96 LYS A O 1
ATOM 760 N N . ASN A 1 97 ? -12.125 -7.844 5.266 1 96.19 97 ASN A N 1
ATOM 761 C CA . ASN A 1 97 ? -12.508 -6.852 6.266 1 96.19 97 ASN A CA 1
ATOM 762 C C . ASN A 1 97 ? -11.789 -5.523 6.031 1 96.19 97 ASN A C 1
ATOM 764 O O . ASN A 1 97 ? -11.914 -4.594 6.836 1 96.19 97 ASN A O 1
ATOM 768 N N . ILE A 1 98 ? -11.023 -5.465 5.031 1 96.69 98 ILE A N 1
ATOM 769 C CA . ILE A 1 98 ? -10.312 -4.238 4.688 1 96.69 98 ILE A CA 1
ATOM 770 C C . ILE A 1 98 ? -11.227 -3.312 3.891 1 96.69 98 ILE A C 1
ATOM 772 O O . ILE A 1 98 ? -11.906 -3.754 2.963 1 96.69 98 ILE A O 1
ATOM 776 N N . ASP A 1 99 ? -11.227 -2.047 4.168 1 96.31 99 ASP A N 1
ATOM 777 C CA . ASP A 1 99 ? -12.148 -1.088 3.564 1 96.31 99 ASP A CA 1
ATOM 778 C C . ASP A 1 99 ? -11.883 -0.938 2.068 1 96.31 99 ASP A C 1
ATOM 780 O O . ASP A 1 99 ? -12.805 -1.035 1.257 1 96.31 99 ASP A O 1
ATOM 784 N N . VAL A 1 100 ? -10.617 -0.646 1.687 1 97.25 100 VAL A N 1
ATOM 785 C CA . VAL A 1 100 ? -10.242 -0.414 0.295 1 97.25 100 VAL A CA 1
ATOM 786 C C . VAL A 1 100 ? -8.977 -1.207 -0.038 1 97.25 100 VAL A C 1
ATOM 788 O O . VAL A 1 100 ? -7.969 -1.104 0.664 1 97.25 100 VAL A O 1
ATOM 791 N N . ILE A 1 101 ? -9.062 -1.996 -0.959 1 98.56 101 ILE A N 1
ATOM 792 C CA . ILE A 1 101 ? -7.93 -2.73 -1.514 1 98.56 101 ILE A CA 1
ATOM 793 C C . ILE A 1 101 ? -7.539 -2.133 -2.863 1 98.56 101 ILE A C 1
ATOM 795 O O . ILE A 1 101 ? -8.391 -1.947 -3.736 1 98.56 101 ILE A O 1
ATOM 799 N N . SER A 1 102 ? -6.289 -1.79 -2.994 1 98.81 102 SER A N 1
ATOM 800 C CA . SER A 1 102 ? -5.848 -1.099 -4.203 1 98.81 102 SER A CA 1
ATOM 801 C C . SER A 1 102 ? -4.684 -1.829 -4.863 1 98.81 102 SER A C 1
ATOM 803 O O . SER A 1 102 ? -4.039 -2.676 -4.238 1 98.81 102 SER A O 1
ATOM 805 N N . LEU A 1 103 ? -4.465 -1.56 -6.023 1 98.81 103 LEU A N 1
ATOM 806 C CA . LEU A 1 103 ? -3.27 -1.9 -6.785 1 98.81 103 LEU A CA 1
ATOM 807 C C . LEU A 1 103 ? -3.1 -0.964 -7.977 1 98.81 103 LEU A C 1
ATOM 809 O O . LEU A 1 103 ? -3.98 -0.149 -8.266 1 98.81 103 LEU A O 1
ATOM 813 N N . PHE A 1 104 ? -2.023 -0.993 -8.562 1 98.38 104 PHE A N 1
ATOM 814 C CA . PHE A 1 104 ? -1.865 -0.354 -9.859 1 98.38 104 PHE A CA 1
ATOM 815 C C . PHE A 1 104 ? -1.235 -1.314 -10.867 1 98.38 104 PHE A C 1
ATOM 817 O O . PHE A 1 104 ? -0.497 -2.225 -10.477 1 98.38 104 PHE A O 1
ATOM 824 N N . CYS A 1 105 ? -1.594 -1.135 -12.078 1 98.44 105 CYS A N 1
ATOM 825 C CA . CYS A 1 105 ? -1.197 -2.043 -13.148 1 98.44 105 CYS A CA 1
ATOM 826 C C . CYS A 1 105 ? -1.07 -1.303 -14.469 1 98.44 105 CYS A C 1
ATOM 828 O O . CYS A 1 105 ? -1.359 -0.108 -14.547 1 98.44 105 CYS A O 1
ATOM 830 N N . THR A 1 106 ? -0.525 -2.055 -15.477 1 98.25 106 THR A N 1
ATOM 831 C CA . THR A 1 106 ? -0.487 -1.533 -16.844 1 98.25 106 THR A CA 1
ATOM 832 C C . THR A 1 106 ? -1.855 -1.653 -17.5 1 98.25 106 THR A C 1
ATOM 834 O O . THR A 1 106 ? -2.689 -2.455 -17.078 1 98.25 106 THR A O 1
ATOM 837 N N . ASP A 1 107 ? -2.031 -0.908 -18.531 1 97.81 107 ASP A N 1
ATOM 838 C CA . ASP A 1 107 ? -3.324 -0.802 -19.203 1 97.81 107 ASP A CA 1
ATOM 839 C C . ASP A 1 107 ? -3.807 -2.168 -19.688 1 97.81 107 ASP A C 1
ATOM 841 O O . ASP A 1 107 ? -5.004 -2.465 -19.625 1 97.81 107 ASP A O 1
ATOM 845 N N . ASP A 1 108 ? -2.936 -2.973 -20.125 1 97.81 108 ASP A N 1
ATOM 846 C CA . ASP A 1 108 ? -3.297 -4.262 -20.703 1 97.81 108 ASP A CA 1
ATOM 847 C C . ASP A 1 108 ? -3.805 -5.227 -19.641 1 97.81 108 ASP A C 1
ATOM 849 O O . ASP A 1 108 ? -4.406 -6.25 -19.953 1 97.81 108 ASP A O 1
ATOM 853 N N . LEU A 1 109 ? -3.641 -4.879 -18.375 1 98.06 109 LEU A N 1
ATOM 854 C CA . LEU A 1 109 ? -4.035 -5.773 -17.297 1 98.06 109 LEU A CA 1
ATOM 855 C C . LEU A 1 109 ? -5.344 -5.312 -16.656 1 98.06 109 LEU A C 1
ATOM 857 O O . LEU A 1 109 ? -5.883 -5.984 -15.773 1 98.06 109 LEU A O 1
ATOM 861 N N . VAL A 1 110 ? -5.887 -4.211 -17.078 1 98.44 110 VAL A N 1
ATOM 862 C CA . VAL A 1 110 ? -7.094 -3.639 -16.5 1 98.44 110 VAL A CA 1
ATOM 863 C C . VAL A 1 110 ? -8.234 -4.648 -16.578 1 98.44 110 VAL A C 1
ATOM 865 O O . VAL A 1 110 ? -8.914 -4.91 -15.578 1 98.44 110 VAL A O 1
ATOM 868 N N . GLY A 1 111 ? -8.422 -5.234 -17.734 1 98 111 GLY A N 1
ATOM 869 C CA . GLY A 1 111 ? -9.477 -6.223 -17.922 1 98 111 GLY A CA 1
ATOM 870 C C . GLY A 1 111 ? -9.328 -7.422 -17 1 98 111 GLY A C 1
ATOM 871 O O . GLY A 1 111 ? -10.32 -7.93 -16.484 1 98 111 GLY A O 1
ATOM 872 N N . PHE A 1 112 ? -8.125 -7.832 -16.875 1 98.12 112 PHE A N 1
ATOM 873 C CA . PHE A 1 112 ? -7.84 -8.953 -15.977 1 98.12 112 PHE A CA 1
ATOM 874 C C . PHE A 1 112 ? -8.336 -8.656 -14.562 1 98.12 112 PHE A C 1
ATOM 876 O O . PHE A 1 112 ? -9.07 -9.453 -13.977 1 98.12 112 PHE A O 1
ATOM 883 N N . TYR A 1 113 ? -8.062 -7.543 -13.969 1 98.62 113 TYR A N 1
ATOM 884 C CA . TYR A 1 113 ? -8.406 -7.227 -12.586 1 98.62 113 TYR A CA 1
ATOM 885 C C . TYR A 1 113 ? -9.875 -6.863 -12.461 1 98.62 113 TYR A C 1
ATOM 887 O O . TYR A 1 113 ? -10.5 -7.109 -11.422 1 98.62 113 TYR A O 1
ATOM 895 N N . GLU A 1 114 ? -10.438 -6.285 -13.523 1 98.38 114 GLU A N 1
ATOM 896 C CA . GLU A 1 114 ? -11.883 -6.066 -13.523 1 98.38 114 GLU A CA 1
ATOM 897 C C . GLU A 1 114 ? -12.641 -7.379 -13.344 1 98.38 114 GLU A C 1
ATOM 899 O O . GLU A 1 114 ? -13.703 -7.41 -12.727 1 98.38 114 GLU A O 1
ATOM 904 N N . GLY A 1 115 ? -12.062 -8.398 -13.898 1 97.25 115 GLY A N 1
ATOM 905 C CA . GLY A 1 115 ? -12.656 -9.711 -13.766 1 97.25 115 GLY A CA 1
ATOM 906 C C . GLY A 1 115 ? -12.734 -10.195 -12.336 1 97.25 115 GLY A C 1
ATOM 907 O O . GLY A 1 115 ? -13.516 -11.094 -12.016 1 97.25 115 GLY A O 1
ATOM 908 N N . SER A 1 116 ? -11.938 -9.641 -11.477 1 97.5 116 SER A N 1
ATOM 909 C CA . SER A 1 116 ? -11.938 -10 -10.062 1 97.5 116 SER A CA 1
ATOM 910 C C . SER A 1 116 ? -12.664 -8.953 -9.227 1 97.5 116 SER A C 1
ATOM 912 O O . SER A 1 116 ? -12.602 -8.984 -7.992 1 97.5 116 SER A O 1
ATOM 914 N N . GLY A 1 117 ? -13.273 -7.918 -9.883 1 98 117 GLY A N 1
ATOM 915 C CA . GLY A 1 117 ? -14.133 -6.977 -9.18 1 98 117 GLY A CA 1
ATOM 916 C C . GLY A 1 117 ? -13.477 -5.629 -8.953 1 98 117 GLY A C 1
ATOM 917 O O . GLY A 1 117 ? -14.078 -4.73 -8.359 1 98 117 GLY A O 1
ATOM 918 N N . PHE A 1 118 ? -12.273 -5.453 -9.43 1 98.75 118 PHE A N 1
ATOM 919 C CA . PHE A 1 118 ? -11.633 -4.148 -9.312 1 98.75 118 PHE A CA 1
ATOM 920 C C . PHE A 1 118 ? -12.234 -3.164 -10.312 1 98.75 118 PHE A C 1
ATOM 922 O O . PHE A 1 118 ? -12.766 -3.568 -11.352 1 98.75 118 PHE A O 1
ATOM 929 N N . LYS A 1 119 ? -12.047 -1.916 -9.969 1 98.62 119 LYS A N 1
ATOM 930 C CA . LYS A 1 119 ? -12.508 -0.842 -10.852 1 98.62 119 LYS A CA 1
ATOM 931 C C . LYS A 1 119 ? -11.406 0.186 -11.078 1 98.62 119 LYS A C 1
ATOM 933 O O . LYS A 1 119 ? -10.719 0.588 -10.141 1 98.62 119 LYS A O 1
ATOM 938 N N . LYS A 1 120 ? -11.32 0.526 -12.281 1 98.06 120 LYS A N 1
ATOM 939 C CA . LYS A 1 120 ? -10.367 1.566 -12.664 1 98.06 120 LYS A CA 1
ATOM 940 C C . LYS A 1 120 ? -10.758 2.914 -12.07 1 98.06 120 LYS A C 1
ATOM 942 O O . LYS A 1 120 ? -11.945 3.242 -11.977 1 98.06 120 LYS A O 1
ATOM 947 N N . THR A 1 121 ? -9.727 3.74 -11.664 1 98.25 121 THR A N 1
ATOM 948 C CA . THR A 1 121 ? -9.969 5.098 -11.188 1 98.25 121 THR A CA 1
ATOM 949 C C . THR A 1 121 ? -9.266 6.117 -12.086 1 98.25 121 THR A C 1
ATOM 951 O O . THR A 1 121 ? -8.578 5.742 -13.039 1 98.25 121 THR A O 1
ATOM 954 N N . LYS A 1 122 ? -9.508 7.445 -11.859 1 97.75 122 LYS A N 1
ATOM 955 C CA . LYS A 1 122 ? -8.867 8.523 -12.602 1 97.75 122 LYS A CA 1
ATOM 956 C C . LYS A 1 122 ? -7.617 9.023 -11.875 1 97.75 122 LYS A C 1
ATOM 958 O O . LYS A 1 122 ? -6.988 9.992 -12.305 1 97.75 122 LYS A O 1
ATOM 963 N N . GLN A 1 123 ? -7.312 8.375 -10.812 1 98.5 123 GLN A N 1
ATOM 964 C CA . GLN A 1 123 ? -6.168 8.82 -10.023 1 98.5 123 GLN A CA 1
ATOM 965 C C . GLN A 1 123 ? -4.855 8.555 -10.758 1 98.5 123 GLN A C 1
ATOM 967 O O . GLN A 1 123 ? -4.797 7.707 -11.648 1 98.5 123 GLN A O 1
ATOM 972 N N . ILE A 1 124 ? -3.859 9.266 -10.328 1 98.62 124 ILE A N 1
ATOM 973 C CA . ILE A 1 124 ? -2.529 9.211 -10.922 1 98.62 124 ILE A CA 1
ATOM 974 C C . ILE A 1 124 ? -1.575 8.477 -9.984 1 98.62 124 ILE A C 1
ATOM 976 O O . ILE A 1 124 ? -1.524 8.773 -8.789 1 98.62 124 ILE A O 1
ATOM 980 N N . VAL A 1 125 ? -0.841 7.531 -10.516 1 98.75 125 VAL A N 1
ATOM 981 C CA . VAL A 1 125 ? 0.167 6.82 -9.734 1 98.75 125 VAL A CA 1
ATOM 982 C C . VAL A 1 125 ? 1.465 7.625 -9.711 1 98.75 125 VAL A C 1
ATOM 984 O O . VAL A 1 125 ? 1.95 8.062 -10.758 1 98.75 125 VAL A O 1
ATOM 987 N N . MET A 1 126 ? 1.986 7.832 -8.531 1 98.81 126 MET A N 1
ATOM 988 C CA . MET A 1 126 ? 3.273 8.5 -8.344 1 98.81 126 MET A CA 1
ATOM 989 C C . MET A 1 126 ? 4.266 7.57 -7.648 1 98.81 126 MET A C 1
ATOM 991 O O . MET A 1 126 ? 3.91 6.871 -6.699 1 98.81 126 MET A O 1
ATOM 995 N N . HIS A 1 127 ? 5.535 7.605 -8.133 1 98.75 127 HIS A N 1
ATOM 996 C CA . HIS A 1 127 ? 6.609 6.848 -7.504 1 98.75 127 HIS A CA 1
ATOM 997 C C . HIS A 1 127 ? 7.734 7.766 -7.043 1 98.75 127 HIS A C 1
ATOM 999 O O . HIS A 1 127 ? 8.039 8.758 -7.707 1 98.75 127 HIS A O 1
ATOM 1005 N N . TYR A 1 128 ? 8.242 7.465 -5.949 1 97.88 128 TYR A N 1
ATOM 1006 C CA . TYR A 1 128 ? 9.492 8.008 -5.43 1 97.88 128 TYR A CA 1
ATOM 1007 C C . TYR A 1 128 ? 10.547 6.914 -5.281 1 97.88 128 TYR A C 1
ATOM 1009 O O . TYR A 1 128 ? 10.297 5.891 -4.641 1 97.88 128 TYR A O 1
ATOM 1017 N N . LYS A 1 129 ? 11.695 7.016 -5.941 1 88.19 129 LYS A N 1
ATOM 1018 C CA . LYS A 1 129 ? 12.789 6.059 -5.82 1 88.19 129 LYS A CA 1
ATOM 1019 C C . LYS A 1 129 ? 14.008 6.699 -5.16 1 88.19 129 LYS A C 1
ATOM 1021 O O . LYS A 1 129 ? 14.492 7.738 -5.613 1 88.19 129 LYS A O 1
ATOM 1026 N N . ASN A 1 130 ? 14.359 6.191 -4 1 79.94 130 ASN A N 1
ATOM 1027 C CA . ASN A 1 130 ? 15.539 6.676 -3.285 1 79.94 130 ASN A CA 1
ATOM 1028 C C . ASN A 1 130 ? 16.812 6.426 -4.082 1 79.94 130 ASN A C 1
ATOM 1030 O O . ASN A 1 130 ? 16.906 5.461 -4.844 1 79.94 130 ASN A O 1
ATOM 1034 N N . MET B 1 1 ? 3.85 28.984 14.859 1 88.5 1 MET B N 1
ATOM 1035 C CA . MET B 1 1 ? 4.523 28.281 13.773 1 88.5 1 MET B CA 1
ATOM 1036 C C . MET B 1 1 ? 4.203 26.797 13.805 1 88.5 1 MET B C 1
ATOM 1038 O O . MET B 1 1 ? 4.039 26.203 14.875 1 88.5 1 MET B O 1
ATOM 1042 N N . VAL B 1 2 ? 3.977 26.203 12.734 1 96.69 2 VAL B N 1
ATOM 1043 C CA . VAL B 1 2 ? 3.594 24.797 12.68 1 96.69 2 VAL B CA 1
ATOM 1044 C C . VAL B 1 2 ? 4.832 23.906 12.836 1 96.69 2 VAL B C 1
ATOM 1046 O O . VAL B 1 2 ? 5.863 24.156 12.219 1 96.69 2 VAL B O 1
ATOM 1049 N N . GLU B 1 3 ? 4.707 22.953 13.773 1 97.88 3 GLU B N 1
ATOM 1050 C CA . GLU B 1 3 ? 5.789 22 14 1 97.88 3 GLU B CA 1
ATOM 1051 C C . GLU B 1 3 ? 5.434 20.625 13.438 1 97.88 3 GLU B C 1
ATOM 1053 O O . GLU B 1 3 ? 4.305 20.141 13.609 1 97.88 3 GLU B O 1
ATOM 1058 N N . VAL B 1 4 ? 6.426 19.969 12.812 1 98.56 4 VAL B N 1
ATOM 1059 C CA . VAL B 1 4 ? 6.234 18.656 12.234 1 98.56 4 VAL B CA 1
ATOM 1060 C C . VAL B 1 4 ? 7.074 17.625 13 1 98.56 4 VAL B C 1
ATOM 1062 O O . VAL B 1 4 ? 8.273 17.812 13.188 1 98.56 4 VAL B O 1
ATOM 1065 N N . LYS B 1 5 ? 6.445 16.516 13.477 1 98.44 5 LYS B N 1
ATOM 1066 C CA . LYS B 1 5 ? 7.145 15.477 14.242 1 98.44 5 LYS B CA 1
ATOM 1067 C C . LYS B 1 5 ? 6.617 14.094 13.898 1 98.44 5 LYS B C 1
ATOM 1069 O O . LYS B 1 5 ? 5.461 13.945 13.484 1 98.44 5 LYS B O 1
ATOM 1074 N N . LEU B 1 6 ? 7.477 13.164 14.141 1 98.56 6 LEU B N 1
ATOM 1075 C CA . LEU B 1 6 ? 7.02 11.781 14.109 1 98.56 6 LEU B CA 1
ATOM 1076 C C . LEU B 1 6 ? 6.098 11.492 15.289 1 98.56 6 LEU B C 1
ATOM 1078 O O . LEU B 1 6 ? 6.289 12.031 16.375 1 98.56 6 LEU B O 1
ATOM 1082 N N . HIS B 1 7 ? 5.16 10.594 14.992 1 98.12 7 HIS B N 1
ATOM 1083 C CA . HIS B 1 7 ? 4.289 10.133 16.062 1 98.12 7 HIS B CA 1
ATOM 1084 C C . HIS B 1 7 ? 5.098 9.586 17.234 1 98.12 7 HIS B C 1
ATOM 1086 O O . HIS B 1 7 ? 4.691 9.719 18.391 1 98.12 7 HIS B O 1
ATOM 1092 N N . THR B 1 8 ? 6.254 9.039 17.062 1 97.25 8 THR B N 1
ATOM 1093 C CA . THR B 1 8 ? 7.102 8.445 18.094 1 97.25 8 THR B CA 1
ATOM 1094 C C . THR B 1 8 ? 7.805 9.523 18.906 1 97.25 8 THR B C 1
ATOM 1096 O O . THR B 1 8 ? 8.273 9.273 20.016 1 97.25 8 THR B O 1
ATOM 1099 N N . GLU B 1 9 ? 7.945 10.695 18.344 1 97.44 9 GLU B N 1
ATOM 1100 C CA . GLU B 1 9 ? 8.547 11.836 19.031 1 97.44 9 GLU B CA 1
ATOM 1101 C C . GLU B 1 9 ? 7.5 12.633 19.797 1 97.44 9 GLU B C 1
ATOM 1103 O O . GLU B 1 9 ? 7.785 13.164 20.875 1 97.44 9 GLU B O 1
ATOM 1108 N N . LYS B 1 10 ? 6.309 12.781 19.203 1 97.5 10 LYS B N 1
ATOM 1109 C CA . LYS B 1 10 ? 5.141 13.43 19.797 1 97.5 10 LYS B CA 1
ATOM 1110 C C . LYS B 1 10 ? 3.865 12.656 19.469 1 97.5 10 LYS B C 1
ATOM 1112 O O . LYS B 1 10 ? 3.346 12.734 18.359 1 97.5 10 LYS B O 1
ATOM 1117 N N . PRO B 1 11 ? 3.396 11.93 20.5 1 97.06 11 PRO B N 1
ATOM 1118 C CA . PRO B 1 11 ? 2.248 11.055 20.234 1 97.06 11 PRO B CA 1
ATOM 1119 C C . PRO B 1 11 ? 1.037 11.828 19.703 1 97.06 11 PRO B C 1
ATOM 1121 O O . PRO B 1 11 ? 0.77 12.945 20.156 1 97.06 11 PRO B O 1
ATOM 1124 N N . ILE B 1 12 ? 0.396 11.211 18.766 1 98.5 12 ILE B N 1
ATOM 1125 C CA . ILE B 1 12 ? -0.851 11.734 18.234 1 98.5 12 ILE B CA 1
ATOM 1126 C C . ILE B 1 12 ? -2.037 11.133 18.969 1 98.5 12 ILE B C 1
ATOM 1128 O O . ILE B 1 12 ? -2.215 9.914 18.984 1 98.5 12 ILE B O 1
ATOM 1132 N N . ALA B 1 13 ? -2.814 11.969 19.547 1 97.62 13 ALA B N 1
ATOM 1133 C CA . ALA B 1 13 ? -4.027 11.484 20.203 1 97.62 13 ALA B CA 1
ATOM 1134 C C . ALA B 1 13 ? -5.062 11.031 19.172 1 97.62 13 ALA B C 1
ATOM 1136 O O . ALA B 1 13 ? -5.379 11.773 18.234 1 97.62 13 ALA B O 1
ATOM 1137 N N . PRO B 1 14 ? -5.57 9.891 19.422 1 98.19 14 PRO B N 1
ATOM 1138 C CA . PRO B 1 14 ? -6.57 9.414 18.453 1 98.19 14 PRO B CA 1
ATOM 1139 C C . PRO B 1 14 ? -7.727 10.391 18.266 1 98.19 14 PRO B C 1
ATOM 1141 O O . PRO B 1 14 ? -8.219 10.57 17.156 1 98.19 14 PRO B O 1
ATOM 1144 N N . SER B 1 15 ? -8.117 11.078 19.281 1 98.31 15 SER B N 1
ATOM 1145 C CA . SER B 1 15 ? -9.219 12.031 19.203 1 98.31 15 SER B CA 1
ATOM 1146 C C . SER B 1 15 ? -8.852 13.219 18.312 1 98.31 15 SER B C 1
ATOM 1148 O O . SER B 1 15 ? -9.695 13.75 17.594 1 98.31 15 SER B O 1
ATOM 1150 N N . GLN B 1 16 ? -7.68 13.68 18.359 1 98.56 16 GLN B N 1
ATOM 1151 C CA . GLN B 1 16 ? -7.238 14.781 17.516 1 98.56 16 GLN B CA 1
ATOM 1152 C C . GLN B 1 16 ? -7.223 14.383 16.047 1 98.56 16 GLN B C 1
ATOM 1154 O O . GLN B 1 16 ? -7.629 15.164 15.18 1 98.56 16 GLN B O 1
ATOM 1159 N N . LEU B 1 17 ? -6.711 13.188 15.766 1 98.75 17 LEU B N 1
ATOM 1160 C CA . LEU B 1 17 ? -6.691 12.734 14.383 1 98.75 17 LEU B CA 1
ATOM 1161 C C . LEU B 1 17 ? -8.109 12.523 13.859 1 98.75 17 LEU B C 1
ATOM 1163 O O . LEU B 1 17 ? -8.422 12.883 12.719 1 98.75 17 LEU B O 1
ATOM 1167 N N . LYS B 1 18 ? -8.953 11.977 14.742 1 98.56 18 LYS B N 1
ATOM 1168 C CA . LYS B 1 18 ? -10.352 11.836 14.367 1 98.56 18 LYS B CA 1
ATOM 1169 C C . LYS B 1 18 ? -10.969 13.188 14.016 1 98.56 18 LYS B C 1
ATOM 1171 O O . LYS B 1 18 ? -11.656 13.312 13 1 98.56 18 LYS B O 1
ATOM 1176 N N . ASN B 1 19 ? -10.727 14.172 14.789 1 98.25 19 ASN B N 1
ATOM 1177 C CA . ASN B 1 19 ? -11.227 15.516 14.539 1 98.25 19 ASN B CA 1
ATOM 1178 C C . ASN B 1 19 ? -10.648 16.109 13.258 1 98.25 19 ASN B C 1
ATOM 1180 O O . ASN B 1 19 ? -11.367 16.734 12.484 1 98.25 19 ASN B O 1
ATOM 1184 N N . LEU B 1 20 ? -9.383 15.93 13.055 1 98.62 20 LEU B N 1
ATOM 1185 C CA . LEU B 1 20 ? -8.742 16.391 11.828 1 98.62 20 LEU B CA 1
ATOM 1186 C C . LEU B 1 20 ? -9.43 15.812 10.602 1 98.62 20 LEU B C 1
ATOM 1188 O O . LEU B 1 20 ? -9.75 16.531 9.656 1 98.62 20 LEU B O 1
ATOM 1192 N N . TYR B 1 21 ? -9.656 14.422 10.641 1 98.44 21 TYR B N 1
ATOM 1193 C CA . TYR B 1 21 ? -10.359 13.766 9.547 1 98.44 21 TYR B CA 1
ATOM 1194 C C . TYR B 1 21 ? -11.75 14.359 9.359 1 98.44 21 TYR B C 1
ATOM 1196 O O . TYR B 1 21 ? -12.164 14.648 8.234 1 98.44 21 TYR B O 1
ATOM 1204 N N . GLN B 1 22 ? -12.438 14.586 10.422 1 97.81 22 GLN B N 1
ATOM 1205 C CA . GLN B 1 22 ? -13.797 15.117 10.367 1 97.81 22 GLN B CA 1
ATOM 1206 C C . GLN B 1 22 ? -13.82 16.5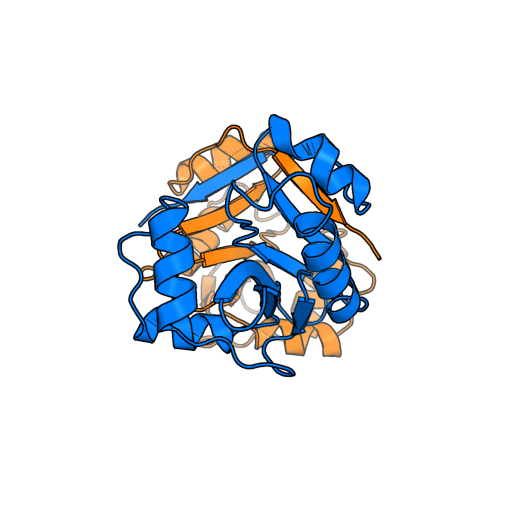 9.734 1 97.81 22 GLN B C 1
ATOM 1208 O O . GLN B 1 22 ? -14.633 16.766 8.844 1 97.81 22 GLN B O 1
ATOM 1213 N N . VAL B 1 23 ? -13 17.359 10.156 1 97.81 23 VAL B N 1
ATOM 1214 C CA . VAL B 1 23 ? -12.945 18.734 9.656 1 97.81 23 VAL B CA 1
ATOM 1215 C C . VAL B 1 23 ? -12.578 18.734 8.18 1 97.81 23 VAL B C 1
ATOM 1217 O O . VAL B 1 23 ? -13.086 19.547 7.398 1 97.81 23 VAL B O 1
ATOM 1220 N N . ALA B 1 24 ? -11.727 17.828 7.77 1 97.56 24 ALA B N 1
ATOM 1221 C CA . ALA B 1 24 ? -11.297 17.734 6.379 1 97.56 24 ALA B CA 1
ATOM 1222 C C . ALA B 1 24 ? -12.367 17.078 5.52 1 97.56 24 ALA B C 1
ATOM 1224 O O . ALA B 1 24 ? -12.258 17.031 4.289 1 97.56 24 ALA B O 1
ATOM 1225 N N . GLY B 1 25 ? -13.422 16.484 6.211 1 97.31 25 GLY B N 1
ATOM 1226 C CA . GLY B 1 25 ? -14.477 15.773 5.5 1 97.31 25 GLY B CA 1
ATOM 1227 C C . GLY B 1 25 ? -14.055 14.383 5.062 1 97.31 25 GLY B C 1
ATOM 1228 O O . GLY B 1 25 ? -14.5 13.898 4.02 1 97.31 25 GLY B O 1
ATOM 1229 N N . TRP B 1 26 ? -13.148 13.82 5.836 1 96.69 26 TRP B N 1
ATOM 1230 C CA . TRP B 1 26 ? -12.602 12.516 5.465 1 96.69 26 TRP B CA 1
ATOM 1231 C C . TRP B 1 26 ? -13.008 11.445 6.469 1 96.69 26 TRP B C 1
ATOM 1233 O O . TRP B 1 26 ? -13.094 11.711 7.672 1 96.69 26 TRP B O 1
ATOM 1243 N N . TRP B 1 27 ? -13.344 10.328 6.074 1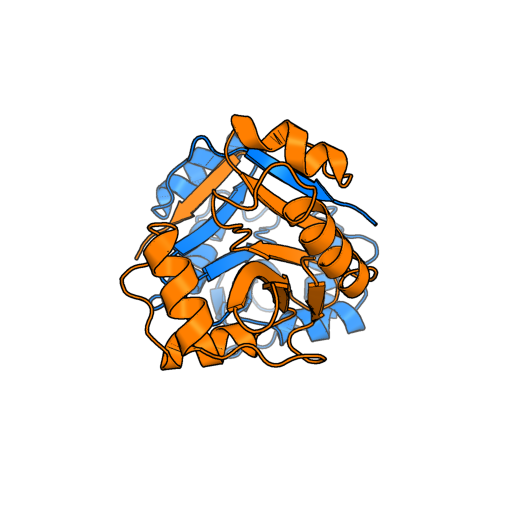 95.88 27 TRP B N 1
ATOM 1244 C CA . TRP B 1 27 ? -13.43 9.086 6.832 1 95.88 27 TRP B CA 1
ATOM 1245 C C . TRP B 1 27 ? -14.359 9.25 8.031 1 95.88 27 TRP B C 1
ATOM 1247 O O . TRP B 1 27 ? -13.945 9.031 9.172 1 95.88 27 TRP B O 1
ATOM 1257 N N . PRO B 1 28 ? -15.531 9.539 7.867 1 94.75 28 PRO B N 1
ATOM 1258 C CA . PRO B 1 28 ? -16.469 9.789 8.969 1 94.75 28 PRO B CA 1
ATOM 1259 C C . PRO B 1 28 ? -16.688 8.562 9.844 1 94.75 28 PRO B C 1
ATOM 1261 O O . PRO B 1 28 ? -17.094 8.688 11 1 94.75 28 PRO B O 1
ATOM 1264 N N . ASP B 1 29 ? -16.328 7.375 9.391 1 94.62 29 ASP B N 1
ATOM 1265 C CA . ASP B 1 29 ? -16.688 6.148 10.102 1 94.62 29 ASP B CA 1
ATOM 1266 C C . ASP B 1 29 ? -15.508 5.633 10.93 1 94.62 29 ASP B C 1
ATOM 1268 O O . ASP B 1 29 ? -15.641 4.641 11.648 1 94.62 29 ASP B O 1
ATOM 1272 N N . ARG B 1 30 ? -14.359 6.273 10.805 1 96.94 30 ARG B N 1
ATOM 1273 C CA . ARG B 1 30 ? -13.219 5.824 11.594 1 96.94 30 ARG B CA 1
ATOM 1274 C C . ARG B 1 30 ? -13.359 6.25 13.047 1 96.94 30 ARG B C 1
ATOM 1276 O O . ARG B 1 30 ? -13.672 7.41 13.336 1 96.94 30 ARG B O 1
ATOM 1283 N N . ASP B 1 31 ? -13.188 5.281 13.938 1 96.62 31 ASP B N 1
ATOM 1284 C CA . ASP B 1 31 ? -13.273 5.582 15.359 1 96.62 31 ASP B CA 1
ATOM 1285 C C . ASP B 1 31 ? -11.891 5.574 16 1 96.62 31 ASP B C 1
ATOM 1287 O O . ASP B 1 31 ? -10.891 5.305 15.336 1 96.62 31 ASP B O 1
ATOM 1291 N N . GLU B 1 32 ? -11.789 5.855 17.266 1 97.69 32 GLU B N 1
ATOM 1292 C CA . GLU B 1 32 ? -10.5 6.035 17.938 1 97.69 32 GLU B CA 1
ATOM 1293 C C . GLU B 1 32 ? -9.75 4.715 18.047 1 97.69 32 GLU B C 1
ATOM 1295 O O . GLU B 1 32 ? -8.516 4.691 18 1 97.69 32 GLU B O 1
ATOM 1300 N N . ASP B 1 33 ? -10.477 3.605 18.172 1 96.69 33 ASP B N 1
ATOM 1301 C CA . ASP B 1 33 ? -9.828 2.299 18.25 1 96.69 33 ASP B CA 1
ATOM 1302 C C . ASP B 1 33 ? -9.109 1.975 16.938 1 96.69 33 ASP B C 1
ATOM 1304 O O . ASP B 1 33 ? -7.965 1.515 16.938 1 96.69 33 ASP B O 1
ATOM 1308 N N . GLY B 1 34 ? -9.766 2.199 15.82 1 96.69 34 GLY B N 1
ATOM 1309 C CA . GLY B 1 34 ? -9.148 1.995 14.523 1 96.69 34 GLY B CA 1
ATOM 1310 C C . GLY B 1 34 ? -7.969 2.916 14.273 1 96.69 34 GLY B C 1
ATOM 1311 O O . GLY B 1 34 ? -6.953 2.498 13.711 1 96.69 34 GLY B O 1
ATOM 1312 N N . ILE B 1 35 ? -8.141 4.125 14.742 1 97.56 35 ILE B N 1
ATOM 1313 C CA . ILE B 1 35 ? -7.086 5.113 14.547 1 97.56 35 ILE B CA 1
ATOM 1314 C C . ILE B 1 35 ? -5.859 4.723 15.375 1 97.56 35 ILE B C 1
ATOM 1316 O O . ILE B 1 35 ? -4.727 4.84 14.906 1 97.56 35 ILE B O 1
ATOM 1320 N N . LEU B 1 36 ? -6.062 4.305 16.578 1 96.38 36 LEU B N 1
ATOM 1321 C CA . LEU B 1 36 ? -4.953 3.83 17.391 1 96.38 36 LEU B CA 1
ATOM 1322 C C . LEU B 1 36 ? -4.195 2.713 16.672 1 96.38 36 LEU B C 1
ATOM 1324 O O . LEU B 1 36 ? -2.961 2.693 16.672 1 96.38 36 LEU B O 1
ATOM 1328 N N . LYS B 1 37 ? -4.863 1.814 16.062 1 94.75 37 LYS B N 1
ATOM 1329 C CA . LYS B 1 37 ? -4.254 0.7 15.336 1 94.75 37 LYS B CA 1
ATOM 1330 C C . LYS B 1 37 ? -3.43 1.197 14.156 1 94.75 37 LYS B C 1
ATOM 1332 O O . LYS B 1 37 ? -2.311 0.73 13.93 1 94.75 37 LYS B O 1
ATOM 1337 N N . LEU B 1 38 ? -4.07 2.148 13.391 1 95.81 38 LEU B N 1
ATOM 1338 C CA . LEU B 1 38 ? -3.314 2.602 12.227 1 95.81 38 LEU B CA 1
ATOM 1339 C C . LEU B 1 38 ? -2.057 3.352 12.656 1 95.81 38 LEU B C 1
ATOM 1341 O O . LEU B 1 38 ? -1.049 3.338 11.945 1 95.81 38 LEU B O 1
ATOM 1345 N N . LEU B 1 39 ? -2.078 4.055 13.82 1 96.5 39 LEU B N 1
ATOM 1346 C CA . LEU B 1 39 ? -0.92 4.809 14.289 1 96.5 39 LEU B CA 1
ATOM 1347 C C . LEU B 1 39 ? 0.209 3.871 14.703 1 96.5 39 LEU B C 1
ATOM 1349 O O . LEU B 1 39 ? 1.372 4.277 14.75 1 96.5 39 LEU B O 1
ATOM 1353 N N . THR B 1 40 ? -0.094 2.592 14.852 1 91.88 40 THR B N 1
ATOM 1354 C CA . THR B 1 40 ? 0.917 1.627 15.266 1 91.88 40 THR B CA 1
ATOM 1355 C C . THR B 1 40 ? 1.398 0.801 14.078 1 91.88 40 THR B C 1
ATOM 1357 O O . THR B 1 40 ? 2.334 0.008 14.203 1 91.88 40 THR B O 1
ATOM 1360 N N . CYS B 1 41 ? 0.797 0.933 12.891 1 89.19 41 CYS B N 1
ATOM 1361 C CA . CYS B 1 41 ? 1.091 0.117 11.719 1 89.19 41 CYS B CA 1
ATOM 1362 C C . CYS B 1 41 ? 2.053 0.835 10.781 1 89.19 41 CYS B C 1
ATOM 1364 O O . CYS B 1 41 ? 2.348 0.343 9.688 1 89.19 41 CYS B O 1
ATOM 1366 N N . GLY B 1 42 ? 2.969 1.49 11.164 1 88.69 42 GLY B N 1
ATOM 1367 C CA . GLY B 1 42 ? 3.906 2.172 10.289 1 88.69 42 G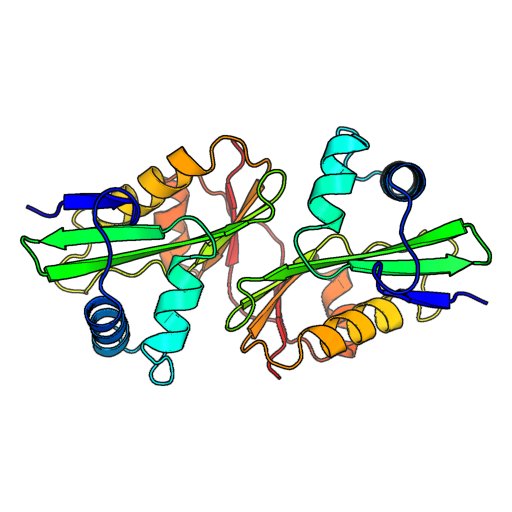LY B CA 1
ATOM 1368 C C . GLY B 1 42 ? 4.355 3.518 10.828 1 88.69 42 GLY B C 1
ATOM 1369 O O . GLY B 1 42 ? 4.172 3.812 12.008 1 88.69 42 GLY B O 1
ATOM 1370 N N . VAL B 1 43 ? 4.938 4.238 9.953 1 97.12 43 VAL B N 1
ATOM 1371 C CA . VAL B 1 43 ? 5.422 5.566 10.32 1 97.12 43 VAL B CA 1
ATOM 1372 C C . VAL B 1 43 ? 4.305 6.594 10.125 1 97.12 43 VAL B C 1
ATOM 1374 O O . VAL B 1 43 ? 3.594 6.562 9.117 1 97.12 43 VAL B O 1
ATOM 1377 N N . ALA B 1 44 ? 4.152 7.406 11.086 1 98.69 44 ALA B N 1
ATOM 1378 C CA . ALA B 1 44 ? 3.176 8.492 11.031 1 98.69 44 ALA B CA 1
ATOM 1379 C C . ALA B 1 44 ? 3.811 9.82 11.438 1 98.69 44 ALA B C 1
ATOM 1381 O O . ALA B 1 44 ? 4.664 9.867 12.32 1 98.69 44 ALA B O 1
ATOM 1382 N N . VAL B 1 45 ? 3.375 10.852 10.789 1 98.88 45 VAL B N 1
ATOM 1383 C CA . VAL B 1 45 ? 3.867 12.211 11.008 1 98.88 45 VAL B CA 1
ATOM 1384 C C . VAL B 1 45 ? 2.693 13.148 11.289 1 98.88 45 VAL B C 1
ATOM 1386 O O . VAL B 1 45 ? 1.667 13.086 10.609 1 98.88 45 VAL B O 1
ATOM 1389 N N . GLY B 1 46 ? 2.857 13.938 12.297 1 98.81 46 GLY B N 1
ATOM 1390 C CA . GLY B 1 46 ? 1.897 14.984 12.602 1 98.81 46 GLY B CA 1
ATOM 1391 C C . GLY B 1 46 ? 2.479 16.375 12.484 1 98.81 46 GLY B C 1
ATOM 1392 O O . GLY B 1 46 ? 3.693 16.562 12.594 1 98.81 46 GLY B O 1
ATOM 1393 N N . ALA B 1 47 ? 1.657 17.328 12.156 1 98.88 47 ALA B N 1
ATOM 1394 C CA . ALA B 1 47 ? 1.944 18.766 12.219 1 98.88 47 ALA B CA 1
ATOM 1395 C C . ALA B 1 47 ? 1.057 19.453 13.25 1 98.88 47 ALA B C 1
ATOM 1397 O O . ALA B 1 47 ? -0.16 19.25 13.258 1 98.88 47 ALA B O 1
ATOM 1398 N N . TRP B 1 48 ? 1.661 20.281 14.094 1 98.69 48 TRP B N 1
ATOM 1399 C CA . TRP B 1 48 ? 0.923 20.938 15.164 1 98.69 48 TRP B CA 1
ATOM 1400 C C . TRP B 1 48 ? 1.165 22.453 15.141 1 98.69 48 TRP B C 1
ATOM 1402 O O . TRP B 1 48 ? 2.285 22.906 14.883 1 98.69 48 TRP B O 1
ATOM 1412 N N . GLU B 1 49 ? 0.151 23.141 15.312 1 97.38 49 GLU B N 1
ATOM 1413 C CA . GLU B 1 49 ? 0.272 24.5 15.836 1 97.38 49 GLU B CA 1
ATOM 1414 C C . GLU B 1 49 ? -0.085 24.547 17.312 1 97.38 49 GLU B C 1
ATOM 1416 O O . GLU B 1 49 ? -1.238 24.328 17.688 1 97.38 49 GLU B O 1
ATOM 1421 N N . ASP B 1 50 ? 0.963 24.688 18.109 1 91.06 50 ASP B N 1
ATOM 1422 C CA . ASP B 1 50 ? 0.817 24.547 19.547 1 91.06 50 ASP B CA 1
ATOM 1423 C C . ASP B 1 50 ? 0.311 23.141 19.906 1 91.06 50 ASP B C 1
ATOM 1425 O O . ASP B 1 50 ? 0.979 22.141 19.641 1 91.06 50 ASP B O 1
ATOM 1429 N N . ASP B 1 51 ? -0.811 22.875 20.328 1 92.44 51 ASP B N 1
ATOM 14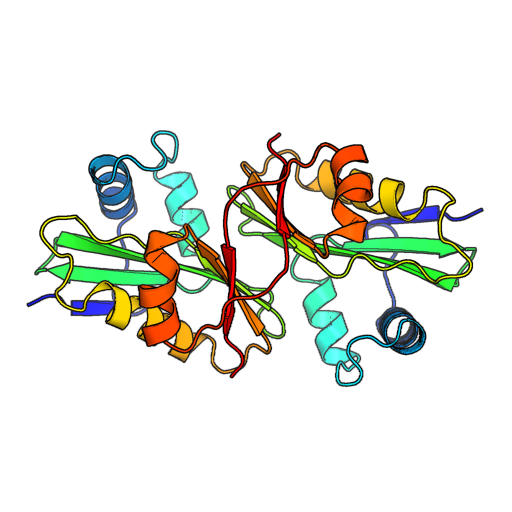30 C CA . ASP B 1 51 ? -1.239 21.547 20.766 1 92.44 51 ASP B CA 1
ATOM 1431 C C . ASP B 1 51 ? -2.41 21.047 19.922 1 92.44 51 ASP B C 1
ATOM 1433 O O . ASP B 1 51 ? -3.045 20.047 20.266 1 92.44 51 ASP B O 1
ATOM 1437 N N . VAL B 1 52 ? -2.508 21.797 18.812 1 96.56 52 VAL B N 1
ATOM 1438 C CA . VAL B 1 52 ? -3.59 21.391 17.922 1 96.56 52 VAL B CA 1
ATOM 1439 C C . VAL B 1 52 ? -3.012 20.688 16.688 1 96.56 52 VAL B C 1
ATOM 1441 O O . VAL B 1 52 ? -2.135 21.234 16.016 1 96.56 52 VAL B O 1
ATOM 1444 N N . LEU B 1 53 ? -3.428 19.5 16.422 1 98.81 53 LEU B N 1
ATOM 1445 C CA . LEU B 1 53 ? -3.033 18.781 15.227 1 98.81 53 LEU B CA 1
ATOM 1446 C C . LEU B 1 53 ? -3.684 19.375 13.984 1 98.81 53 LEU B C 1
ATOM 1448 O O . LEU B 1 53 ? -4.91 19.406 13.875 1 98.81 53 LEU B O 1
ATOM 1452 N N . VAL B 1 54 ? -2.904 19.875 13 1 98.75 54 VAL B N 1
ATOM 1453 C CA . VAL B 1 54 ? -3.451 20.578 11.844 1 98.75 54 VAL B CA 1
ATOM 1454 C C . VAL B 1 54 ? -3.076 19.844 10.562 1 98.75 54 VAL B C 1
ATOM 1456 O O . VAL B 1 54 ? -3.514 20.219 9.469 1 98.75 54 VAL B O 1
ATOM 1459 N N . GLY B 1 55 ? -2.262 18.766 10.609 1 98.88 55 GLY B N 1
ATOM 1460 C CA . GLY B 1 55 ? -1.858 17.953 9.477 1 98.88 55 GLY B CA 1
ATOM 1461 C C . GLY B 1 55 ? -1.421 16.547 9.883 1 98.88 55 GLY B C 1
ATOM 1462 O O . GLY B 1 55 ? -1.075 16.312 11.039 1 98.88 55 GLY B O 1
ATOM 1463 N N . PHE B 1 56 ? -1.423 15.68 8.906 1 98.94 56 PHE B N 1
ATOM 1464 C CA . PHE B 1 56 ? -1.126 14.281 9.156 1 98.94 56 PHE B CA 1
ATOM 1465 C C . PHE B 1 56 ? -0.728 13.57 7.867 1 98.94 56 PHE B C 1
ATOM 1467 O O . PHE B 1 56 ? -1.224 13.906 6.789 1 98.94 56 PHE B O 1
ATOM 1474 N N . CYS B 1 57 ? 0.125 12.664 7.957 1 98.81 57 CYS B N 1
ATOM 1475 C CA . CYS B 1 57 ? 0.378 11.68 6.91 1 98.81 57 CYS B CA 1
ATOM 1476 C C . CYS B 1 57 ? 1.007 10.422 7.492 1 98.81 57 CYS B C 1
ATOM 1478 O O . CYS B 1 57 ? 1.525 10.438 8.609 1 98.81 57 CYS B O 1
ATOM 1480 N N . ARG B 1 58 ? 0.955 9.375 6.758 1 98.69 58 ARG B N 1
ATOM 1481 C CA . ARG B 1 58 ? 1.45 8.094 7.242 1 98.69 58 ARG B CA 1
ATOM 1482 C C . ARG B 1 58 ? 1.886 7.203 6.082 1 98.69 58 ARG B C 1
ATOM 1484 O O . ARG B 1 58 ? 1.742 7.578 4.918 1 98.69 58 ARG B O 1
ATOM 1491 N N . SER B 1 59 ? 2.428 6.062 6.453 1 98.44 59 SER B N 1
ATOM 1492 C CA . SER B 1 59 ? 2.828 5.098 5.434 1 98.44 59 SER B CA 1
ATOM 1493 C C . SER B 1 59 ? 2.395 3.684 5.812 1 98.44 59 SER B C 1
ATOM 1495 O O . SER B 1 59 ? 2.137 3.4 6.984 1 98.44 59 SER B O 1
ATOM 1497 N N . ILE B 1 60 ? 2.178 2.871 4.883 1 97.56 60 ILE B N 1
ATOM 1498 C CA . ILE B 1 60 ? 2.08 1.417 4.961 1 97.56 60 ILE B CA 1
ATOM 1499 C C . ILE B 1 60 ? 3.248 0.779 4.211 1 97.56 60 ILE B C 1
ATOM 1501 O O . ILE B 1 60 ? 3.516 1.126 3.061 1 97.56 60 ILE B O 1
ATOM 1505 N N . THR B 1 61 ? 4 -0.155 4.871 1 97.06 61 THR B N 1
ATOM 1506 C CA . THR B 1 61 ? 5.23 -0.627 4.25 1 97.06 61 THR B CA 1
ATOM 1507 C C . THR B 1 61 ? 5.508 -2.078 4.637 1 97.06 61 THR B C 1
ATOM 1509 O O . THR B 1 61 ? 5.008 -2.562 5.652 1 97.06 61 THR B O 1
ATOM 1512 N N . ASP B 1 62 ? 6.207 -2.744 3.775 1 95.75 62 ASP B N 1
ATOM 1513 C CA . ASP B 1 62 ? 6.734 -4.055 4.137 1 95.75 62 ASP B CA 1
ATOM 1514 C C . ASP B 1 62 ? 8.102 -3.932 4.812 1 95.75 62 ASP B C 1
ATOM 1516 O O . ASP B 1 62 ? 8.727 -4.941 5.148 1 95.75 62 ASP B O 1
ATOM 1520 N N . GLY B 1 63 ? 8.578 -2.688 4.934 1 94.44 63 GLY B N 1
ATOM 1521 C CA . GLY B 1 63 ? 9.781 -2.412 5.707 1 94.44 63 GLY B CA 1
ATOM 1522 C C . GLY B 1 63 ? 11.055 -2.494 4.887 1 94.44 63 GLY B C 1
ATOM 1523 O O . GLY B 1 63 ? 12.141 -2.174 5.375 1 94.44 63 GLY B O 1
ATOM 1524 N N . MET B 1 64 ? 10.984 -2.822 3.564 1 94.19 64 MET B N 1
ATOM 1525 C CA . MET B 1 64 ? 12.211 -3.014 2.799 1 94.19 64 MET B CA 1
ATOM 1526 C C . MET B 1 64 ? 12.008 -2.613 1.342 1 94.19 64 MET B C 1
ATOM 1528 O O . MET B 1 64 ? 12.797 -1.834 0.795 1 94.19 64 MET B O 1
ATOM 1532 N N . TYR B 1 65 ? 10.961 -3.1 0.723 1 96.5 65 TYR B N 1
ATOM 1533 C CA . TYR B 1 65 ? 10.875 -2.982 -0.729 1 96.5 65 TYR B CA 1
ATOM 1534 C C . TYR B 1 65 ? 9.859 -1.918 -1.131 1 96.5 65 TYR B C 1
ATOM 1536 O O . TYR B 1 65 ? 10.109 -1.126 -2.043 1 96.5 65 TYR B O 1
ATOM 1544 N N . ARG B 1 66 ? 8.711 -1.891 -0.458 1 96.94 66 ARG B N 1
ATOM 1545 C CA . ARG B 1 66 ? 7.598 -1.039 -0.876 1 96.94 66 ARG B CA 1
ATOM 1546 C C . ARG B 1 66 ? 7.043 -0.246 0.302 1 96.94 66 ARG B C 1
ATOM 1548 O O . ARG B 1 66 ? 6.922 -0.774 1.41 1 96.94 66 ARG B O 1
ATOM 1555 N N . ALA B 1 67 ? 6.668 0.905 0.073 1 97.88 67 ALA B N 1
ATOM 1556 C CA . ALA B 1 67 ? 5.867 1.717 0.983 1 97.88 67 ALA B CA 1
ATOM 1557 C C . ALA B 1 67 ? 4.824 2.529 0.219 1 97.88 67 ALA B C 1
ATOM 1559 O O . ALA B 1 67 ? 5.031 2.879 -0.945 1 97.88 67 ALA B O 1
ATOM 1560 N N . TYR B 1 68 ? 3.783 2.818 0.872 1 98.38 68 TYR B N 1
ATOM 1561 C CA . TYR B 1 68 ? 2.697 3.646 0.355 1 98.38 68 TYR B CA 1
ATOM 1562 C C . TYR B 1 68 ? 2.404 4.809 1.294 1 98.38 68 TYR B C 1
ATOM 1564 O O . TYR B 1 68 ? 2.232 4.617 2.5 1 98.38 68 TYR B O 1
ATOM 1572 N N . ILE B 1 69 ? 2.385 5.953 0.75 1 98.62 69 ILE B N 1
ATOM 1573 C CA . ILE B 1 69 ? 2.023 7.133 1.526 1 98.62 69 ILE B CA 1
ATOM 1574 C C . ILE B 1 69 ? 0.507 7.316 1.514 1 98.62 69 ILE B C 1
ATOM 1576 O O . ILE B 1 69 ? -0.122 7.258 0.455 1 98.62 69 ILE B O 1
ATOM 1580 N N . GLU B 1 70 ? -0.05 7.512 2.664 1 98.19 70 GLU B N 1
ATOM 1581 C CA . GLU B 1 70 ? -1.491 7.617 2.871 1 98.19 70 GLU B CA 1
ATOM 1582 C C . GLU B 1 70 ? -1.842 8.844 3.711 1 98.19 70 GLU B C 1
ATOM 1584 O O . GLU B 1 70 ? -1.02 9.32 4.496 1 98.19 70 GLU B O 1
ATOM 1589 N N . ASP B 1 71 ? -3.053 9.328 3.535 1 98.38 71 ASP B N 1
ATOM 1590 C CA . ASP B 1 71 ? -3.742 10.234 4.445 1 98.38 71 ASP B CA 1
ATOM 1591 C C . ASP B 1 71 ? -3.01 11.57 4.547 1 98.38 71 ASP B C 1
ATOM 1593 O O . ASP B 1 71 ? -2.936 12.164 5.629 1 98.38 71 ASP B O 1
ATOM 1597 N N . VAL B 1 72 ? -2.406 12.023 3.484 1 98.75 72 VAL B N 1
ATOM 1598 C CA . VAL B 1 72 ? -1.771 13.336 3.531 1 98.75 72 VAL B CA 1
ATOM 1599 C C . VAL B 1 72 ? -2.84 14.422 3.576 1 98.75 72 VAL B C 1
ATOM 1601 O O . VAL B 1 72 ? -3.492 14.703 2.566 1 98.75 72 VAL B O 1
ATOM 1604 N N . VAL B 1 73 ? -2.977 15.023 4.73 1 98.69 73 VAL B N 1
ATOM 1605 C CA . VAL B 1 73 ? -4.027 16.016 4.91 1 98.69 73 VAL B CA 1
ATOM 1606 C C . VAL B 1 73 ? -3.49 17.203 5.723 1 98.69 73 VAL B C 1
ATOM 1608 O O . VAL B 1 73 ? -2.736 17 6.68 1 98.69 73 VAL B O 1
ATOM 1611 N N . VAL B 1 74 ? -3.721 18.375 5.316 1 98.69 74 VAL B N 1
ATOM 1612 C CA . VAL B 1 74 ? -3.504 19.641 6.027 1 98.69 74 VAL B CA 1
ATOM 1613 C C . VAL B 1 74 ? -4.793 20.453 6.035 1 98.69 74 VAL B C 1
ATOM 1615 O O . VAL B 1 74 ? -5.453 20.594 5.004 1 98.69 74 VAL B O 1
ATOM 1618 N N . LEU B 1 75 ? -5.195 20.953 7.207 1 98.19 75 LEU B N 1
ATOM 1619 C CA . LEU B 1 75 ? -6.383 21.797 7.266 1 98.19 75 LEU B CA 1
ATOM 1620 C C . LEU B 1 75 ? -6.266 22.969 6.301 1 98.19 75 LEU B C 1
ATOM 1622 O O . LEU B 1 75 ? -5.188 23.562 6.156 1 98.19 75 LEU B O 1
ATOM 1626 N N . SER B 1 76 ? -7.336 23.359 5.793 1 97.12 76 SER B N 1
ATOM 1627 C CA . SER B 1 76 ? -7.379 24.328 4.711 1 97.12 76 SER B CA 1
ATOM 1628 C C . SER B 1 76 ? -6.723 25.641 5.129 1 97.12 76 SER B C 1
ATOM 1630 O O . SER B 1 76 ? -5.992 26.266 4.344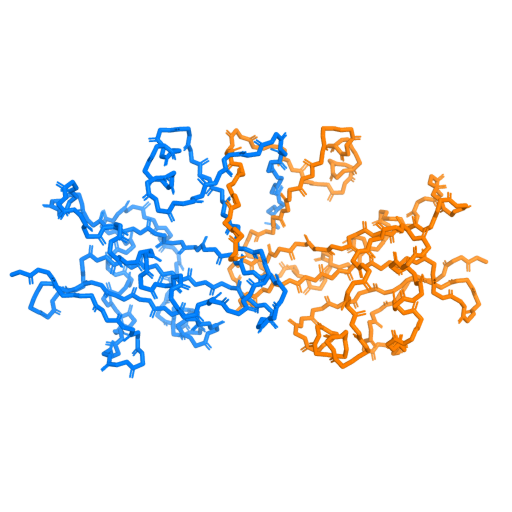 1 97.12 76 SER B O 1
ATOM 1632 N N . SER B 1 77 ? -6.898 26.078 6.328 1 96.31 77 SER B N 1
ATOM 1633 C CA . SER B 1 77 ? -6.379 27.359 6.809 1 96.31 77 SER B CA 1
ATOM 1634 C C . SER B 1 77 ? -4.859 27.312 6.945 1 96.31 77 SER B C 1
ATOM 1636 O O . SER B 1 77 ? -4.219 28.359 7.105 1 96.31 77 SER B O 1
ATOM 1638 N N . TYR B 1 78 ? -4.301 26.156 6.797 1 96.69 78 TYR B N 1
ATOM 1639 C CA . TYR B 1 78 ? -2.867 26 7 1 96.69 78 TYR B CA 1
ATOM 1640 C C . TYR B 1 78 ? -2.176 25.562 5.707 1 96.69 78 TYR B C 1
ATOM 1642 O O . TYR B 1 78 ? -0.989 25.234 5.715 1 96.69 78 TYR B O 1
ATOM 1650 N N . ARG B 1 79 ? -2.826 25.578 4.648 1 96.69 79 ARG B N 1
ATOM 1651 C CA . ARG B 1 79 ? -2.281 25.125 3.371 1 96.69 79 ARG B CA 1
ATOM 1652 C C . ARG B 1 79 ? -1.529 26.234 2.666 1 96.69 79 ARG B C 1
ATOM 1654 O O . ARG B 1 79 ? -1.548 27.391 3.121 1 96.69 79 ARG B O 1
ATOM 1661 N N . ASN B 1 80 ? -0.739 25.828 1.733 1 95.81 80 ASN B N 1
ATOM 1662 C CA . ASN B 1 80 ? 0.08 26.719 0.917 1 95.81 80 ASN B CA 1
ATOM 1663 C C . ASN B 1 80 ? 1.129 27.438 1.757 1 95.81 80 ASN B C 1
ATOM 1665 O O . ASN B 1 80 ? 1.446 28.609 1.494 1 95.81 80 ASN B O 1
ATOM 1669 N N . LYS B 1 81 ? 1.541 26.812 2.812 1 96.56 81 LYS B N 1
ATOM 1670 C CA . LYS B 1 81 ? 2.561 27.375 3.695 1 96.56 81 LYS B CA 1
ATOM 1671 C C . LYS B 1 81 ? 3.742 26.422 3.842 1 96.56 81 LYS B C 1
ATOM 1673 O O . LYS B 1 81 ? 4.609 26.625 4.695 1 96.56 81 LYS B O 1
ATOM 1678 N N . GLY B 1 82 ? 3.645 25.344 3.098 1 97.25 82 GLY B N 1
ATOM 1679 C CA . GLY B 1 82 ? 4.77 24.422 3.076 1 97.25 82 GLY B CA 1
ATOM 1680 C C . GLY B 1 82 ? 4.605 23.266 4.031 1 97.25 82 GLY B C 1
ATOM 1681 O O . GLY B 1 82 ? 5.441 22.359 4.062 1 97.25 82 GLY B O 1
ATOM 1682 N N . THR B 1 83 ? 3.576 23.203 4.855 1 98.25 83 THR B N 1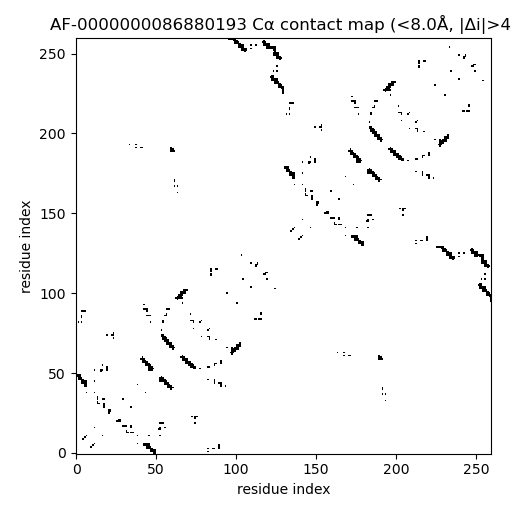
ATOM 1683 C CA . THR B 1 83 ? 3.367 22.188 5.879 1 98.25 83 THR B CA 1
ATOM 1684 C C . THR B 1 83 ? 3.273 20.797 5.254 1 98.25 83 THR B C 1
ATOM 1686 O O . THR B 1 83 ? 3.916 19.859 5.723 1 98.25 83 THR B O 1
ATOM 1689 N N . GLY B 1 84 ? 2.492 20.656 4.195 1 98.56 84 GLY B N 1
ATOM 1690 C CA . GLY B 1 84 ? 2.361 19.375 3.527 1 98.56 84 GLY B CA 1
ATOM 1691 C C . GLY B 1 84 ? 3.684 18.828 3.021 1 98.56 84 GLY B C 1
ATOM 1692 O O . GLY B 1 84 ? 3.992 17.656 3.223 1 98.56 84 GLY B O 1
ATOM 1693 N N . LYS B 1 85 ? 4.395 19.719 2.395 1 98.31 85 LYS B N 1
ATOM 1694 C CA . LYS B 1 85 ? 5.699 19.328 1.875 1 98.31 85 LYS B CA 1
ATOM 1695 C C . LYS B 1 85 ? 6.629 18.875 3 1 98.31 85 LYS B C 1
ATOM 1697 O O . LYS B 1 85 ? 7.301 17.844 2.885 1 98.31 85 LYS B O 1
ATOM 1702 N N . LEU B 1 86 ? 6.648 19.609 4.047 1 98.38 86 LEU B N 1
ATOM 1703 C CA . LEU B 1 86 ? 7.496 19.281 5.188 1 98.38 86 LEU B CA 1
ATOM 1704 C C . LEU B 1 86 ? 7.117 17.922 5.77 1 98.38 86 LEU B C 1
ATOM 1706 O O . LEU B 1 86 ? 7.992 17.125 6.133 1 98.38 86 LEU B O 1
ATOM 1710 N N . MET B 1 87 ? 5.848 17.609 5.891 1 98.81 87 MET B N 1
ATOM 1711 C CA . MET B 1 87 ? 5.383 16.328 6.422 1 98.81 87 MET B CA 1
ATOM 1712 C C . MET B 1 87 ? 5.828 15.18 5.527 1 98.81 87 MET B C 1
ATOM 1714 O O . MET B 1 87 ? 6.363 14.18 6.016 1 98.81 87 MET B O 1
ATOM 1718 N N . VAL B 1 88 ? 5.621 15.344 4.223 1 98.75 88 VAL B N 1
ATOM 1719 C CA . VAL B 1 88 ? 5.961 14.297 3.264 1 98.75 88 VAL B CA 1
ATOM 1720 C C . VAL B 1 88 ? 7.469 14.062 3.273 1 98.75 88 VAL B C 1
ATOM 1722 O O . VAL B 1 88 ? 7.926 12.914 3.311 1 98.75 88 VAL B O 1
ATOM 1725 N N . GLU B 1 89 ? 8.219 15.102 3.295 1 98.5 89 GLU B N 1
ATOM 1726 C CA . GLU B 1 89 ? 9.672 14.969 3.318 1 98.5 89 GLU B CA 1
ATOM 1727 C C . GLU B 1 89 ? 10.148 14.289 4.605 1 98.5 89 GLU B C 1
ATOM 1729 O O . GLU B 1 89 ? 11.094 13.508 4.59 1 98.5 89 GLU B O 1
ATOM 1734 N N . ARG B 1 90 ? 9.523 14.648 5.715 1 98.56 90 ARG B N 1
ATOM 1735 C CA . ARG B 1 90 ? 9.852 13.984 6.977 1 98.56 90 ARG B CA 1
ATOM 1736 C C . ARG B 1 90 ? 9.547 12.492 6.902 1 98.56 90 ARG B C 1
ATOM 1738 O O . ARG B 1 90 ? 10.32 11.672 7.41 1 98.56 90 ARG B O 1
ATOM 1745 N N . LEU B 1 91 ? 8.453 12.188 6.359 1 98.44 91 LEU B N 1
ATOM 1746 C CA . LEU B 1 91 ? 8.07 10.789 6.172 1 98.44 91 LEU B CA 1
ATOM 1747 C C . LEU B 1 91 ? 9.07 10.07 5.266 1 98.44 91 LEU B C 1
ATOM 1749 O O . LEU B 1 91 ? 9.508 8.961 5.57 1 98.44 91 LEU B O 1
ATOM 1753 N N . LEU B 1 92 ? 9.461 10.727 4.145 1 98.44 92 LEU B N 1
ATOM 1754 C CA . LEU B 1 92 ? 10.406 10.148 3.195 1 98.44 92 LEU B CA 1
ATOM 1755 C C . LEU B 1 92 ? 11.75 9.883 3.867 1 98.44 92 LEU B C 1
ATOM 1757 O O . LEU B 1 92 ? 12.414 8.883 3.568 1 98.44 92 LEU B O 1
ATOM 1761 N N . SER B 1 93 ? 12.109 10.727 4.754 1 98.38 93 SER B N 1
ATOM 1762 C CA . SER B 1 93 ? 13.367 10.539 5.469 1 98.38 93 SER B CA 1
ATOM 1763 C C . SER B 1 93 ? 13.352 9.25 6.285 1 98.38 93 SER B C 1
ATOM 1765 O O . SER B 1 93 ? 14.375 8.578 6.426 1 98.38 93 SER B O 1
ATOM 1767 N N . GLU B 1 94 ? 12.219 8.844 6.836 1 98 94 GLU B N 1
ATOM 1768 C CA . GLU B 1 94 ? 12.07 7.617 7.617 1 98 94 GLU B CA 1
ATOM 1769 C C . GLU B 1 94 ? 12.016 6.387 6.719 1 98 94 GLU B C 1
ATOM 1771 O O . GLU B 1 94 ? 12.195 5.262 7.188 1 98 94 GLU B O 1
ATOM 1776 N N . LEU B 1 95 ? 11.75 6.617 5.441 1 97.81 95 LEU B N 1
ATOM 1777 C CA . LEU B 1 95 ? 11.578 5.527 4.492 1 97.81 95 LEU B CA 1
ATOM 1778 C C . LEU B 1 95 ? 12.75 5.445 3.527 1 97.81 95 LEU B C 1
ATOM 1780 O O . LEU B 1 95 ? 12.617 4.922 2.42 1 97.81 95 LEU B O 1
ATOM 1784 N N . LYS B 1 96 ? 13.844 5.98 3.895 1 97.31 96 LYS B N 1
ATOM 1785 C CA . LYS B 1 96 ? 14.984 6.156 2.998 1 97.31 96 LYS B CA 1
ATOM 1786 C C . LYS B 1 96 ? 15.523 4.812 2.525 1 97.31 96 LYS B C 1
ATOM 1788 O O . LYS B 1 96 ? 16.188 4.734 1.492 1 97.31 96 LYS B O 1
ATOM 1793 N N . ASN B 1 97 ? 15.281 3.699 3.201 1 96.25 97 ASN B N 1
ATOM 1794 C CA . ASN B 1 97 ? 15.836 2.4 2.836 1 96.25 97 ASN B CA 1
ATOM 1795 C C . ASN B 1 97 ? 14.836 1.568 2.041 1 96.25 97 ASN B C 1
ATOM 1797 O O . ASN B 1 97 ? 15.094 0.403 1.734 1 96.25 97 ASN B O 1
ATOM 1801 N N . ILE B 1 98 ? 13.742 2.113 1.788 1 96.75 98 ILE B N 1
ATOM 1802 C CA . ILE B 1 98 ? 12.711 1.433 1.008 1 96.75 98 ILE B CA 1
ATOM 1803 C C . ILE B 1 98 ? 12.992 1.608 -0.482 1 96.75 98 ILE B C 1
ATOM 1805 O O . ILE B 1 98 ? 13.305 2.713 -0.936 1 96.75 98 ILE B O 1
ATOM 1809 N N . ASP B 1 99 ? 12.844 0.598 -1.273 1 96.44 99 ASP B N 1
ATOM 1810 C CA . ASP B 1 99 ? 13.203 0.61 -2.688 1 96.44 99 ASP B CA 1
ATOM 1811 C C . ASP B 1 99 ? 12.305 1.564 -3.473 1 96.44 99 ASP B C 1
ATOM 1813 O O . ASP B 1 99 ? 12.797 2.402 -4.234 1 96.44 99 ASP B O 1
ATOM 1817 N N . VAL B 1 100 ? 10.953 1.406 -3.344 1 97.31 100 VAL B N 1
ATOM 1818 C CA . VAL B 1 100 ? 9.984 2.207 -4.09 1 97.31 100 VAL B CA 1
ATOM 1819 C C . VAL B 1 100 ? 8.891 2.699 -3.146 1 97.31 100 VAL B C 1
ATOM 1821 O O . VAL B 1 100 ? 8.281 1.906 -2.428 1 97.31 100 VAL B O 1
ATOM 1824 N N . ILE B 1 101 ? 8.734 3.908 -3.084 1 98.56 101 ILE B N 1
ATOM 1825 C CA . ILE B 1 101 ? 7.648 4.551 -2.355 1 98.56 101 ILE B CA 1
ATOM 1826 C C . ILE B 1 101 ? 6.605 5.078 -3.34 1 98.56 101 ILE B C 1
ATOM 1828 O O . ILE B 1 101 ? 6.945 5.766 -4.305 1 98.56 101 ILE B O 1
ATOM 1832 N N . SER B 1 102 ? 5.379 4.711 -3.129 1 98.81 102 SER B N 1
ATOM 1833 C CA . SER B 1 102 ? 4.336 5.059 -4.086 1 98.81 102 SER B CA 1
ATOM 1834 C C . SER B 1 102 ? 3.174 5.77 -3.402 1 98.81 102 SER B C 1
ATOM 1836 O O . SER B 1 102 ? 3.043 5.723 -2.178 1 98.81 102 SER B O 1
ATOM 1838 N N . LEU B 1 103 ? 2.428 6.391 -4.117 1 98.81 103 LEU B N 1
ATOM 1839 C CA . LEU B 1 103 ? 1.116 6.922 -3.764 1 98.81 103 LEU B CA 1
ATOM 1840 C C . LEU B 1 103 ? 0.271 7.16 -5.012 1 98.81 103 LEU B C 1
ATOM 1842 O O . LEU B 1 103 ? 0.76 7.016 -6.133 1 98.81 103 LEU B O 1
ATOM 1846 N N . PHE B 1 104 ? -0.925 7.402 -4.832 1 98.5 104 PHE B N 1
ATOM 1847 C CA . PHE B 1 104 ? -1.75 7.918 -5.918 1 98.5 104 PHE B CA 1
ATOM 1848 C C . PHE B 1 104 ? -2.531 9.148 -5.469 1 98.5 104 PHE B C 1
ATOM 1850 O O . PHE B 1 104 ? -2.812 9.305 -4.277 1 98.5 104 PHE B O 1
ATOM 1857 N N . CYS B 1 105 ? -2.771 9.992 -6.395 1 98.44 105 CYS B N 1
ATOM 1858 C CA . CYS B 1 105 ? -3.393 11.281 -6.113 1 98.44 105 CYS B CA 1
ATOM 1859 C C . CYS B 1 105 ? -4.219 11.758 -7.301 1 98.44 105 CYS B C 1
ATOM 1861 O O . CYS B 1 105 ? -4.242 11.109 -8.352 1 98.44 105 CYS B O 1
ATOM 1863 N N . THR B 1 106 ? -4.977 12.867 -7.039 1 98.19 106 THR B N 1
ATOM 1864 C CA . THR B 1 106 ? -5.691 13.523 -8.125 1 98.19 106 THR B CA 1
ATOM 1865 C C . THR B 1 106 ? -4.742 14.375 -8.969 1 98.19 106 THR B C 1
ATOM 1867 O O . THR B 1 106 ? -3.66 14.742 -8.508 1 98.19 106 THR B O 1
ATOM 1870 N N . ASP B 1 107 ? -5.18 14.688 -10.141 1 97.81 107 ASP B N 1
ATOM 1871 C CA . ASP B 1 107 ? -4.348 15.375 -11.117 1 97.81 107 ASP B CA 1
ATOM 1872 C C . ASP B 1 107 ? -3.848 16.719 -10.562 1 97.81 107 ASP B C 1
ATOM 1874 O O . ASP B 1 107 ? -2.711 17.109 -10.828 1 97.81 107 ASP B O 1
ATOM 1878 N N . ASP B 1 108 ? -4.645 17.375 -9.836 1 97.75 108 ASP B N 1
ATOM 1879 C CA . ASP B 1 108 ? -4.309 18.719 -9.352 1 97.75 108 ASP B CA 1
ATOM 1880 C C . ASP B 1 108 ? -3.211 18.641 -8.289 1 97.75 108 ASP B C 1
ATOM 1882 O O . ASP B 1 108 ? -2.604 19.672 -7.953 1 97.75 108 ASP B O 1
ATOM 1886 N N . LEU B 1 109 ? -2.885 17.469 -7.809 1 98.06 109 LEU B N 1
ATOM 1887 C CA . LEU B 1 109 ? -1.894 17.312 -6.75 1 98.06 109 LEU B CA 1
ATOM 1888 C C . LEU B 1 109 ? -0.566 16.828 -7.312 1 98.06 109 LEU B C 1
ATOM 1890 O O . LEU B 1 109 ? 0.422 16.719 -6.582 1 98.06 109 LEU B O 1
ATOM 1894 N N . VAL B 1 110 ? -0.492 16.547 -8.578 1 98.44 110 VAL B N 1
ATOM 1895 C CA . VAL B 1 110 ? 0.703 15.992 -9.211 1 98.44 110 VAL B CA 1
ATOM 1896 C C . VAL B 1 110 ? 1.885 16.938 -8.992 1 98.44 110 VAL B C 1
ATOM 1898 O O . VAL B 1 110 ? 2.959 16.5 -8.562 1 98.44 110 VAL B O 1
ATOM 1901 N N . GLY B 1 111 ? 1.67 18.203 -9.25 1 97.94 111 GLY B N 1
ATOM 19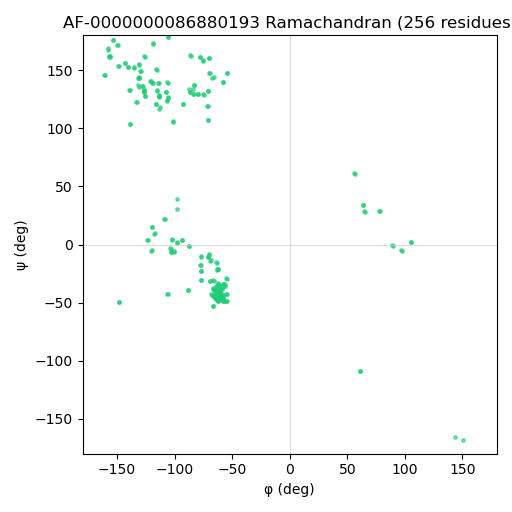02 C CA . GLY B 1 111 ? 2.727 19.188 -9.07 1 97.94 111 GLY B CA 1
ATOM 1903 C C . GLY B 1 111 ? 3.234 19.266 -7.641 1 97.94 111 GLY B C 1
ATOM 1904 O O . GLY B 1 111 ? 4.438 19.406 -7.41 1 97.94 111 GLY B O 1
ATOM 1905 N N . PHE B 1 112 ? 2.312 19.172 -6.754 1 98.12 112 PHE B N 1
ATOM 1906 C CA . PHE B 1 112 ? 2.676 19.188 -5.344 1 98.12 112 PHE B CA 1
ATOM 1907 C C . PHE B 1 112 ? 3.652 18.062 -5.031 1 98.12 112 PHE B C 1
ATOM 1909 O O . PHE B 1 112 ? 4.711 18.297 -4.445 1 98.12 112 PHE B O 1
ATOM 1916 N N . TYR B 1 113 ? 3.441 16.844 -5.41 1 98.62 113 TYR B N 1
ATOM 1917 C CA . TYR B 1 113 ? 4.27 15.688 -5.062 1 98.62 113 TYR B CA 1
ATOM 1918 C C . TYR B 1 113 ? 5.547 15.664 -5.895 1 98.62 113 TYR B C 1
ATOM 1920 O O . TYR B 1 113 ? 6.586 15.195 -5.43 1 98.62 113 TYR B O 1
ATOM 1928 N N . GLU B 1 114 ? 5.457 16.188 -7.113 1 98.38 114 GLU B N 1
ATOM 1929 C CA . GLU B 1 114 ? 6.684 16.344 -7.887 1 98.38 114 GLU B CA 1
ATOM 1930 C C . GLU B 1 114 ? 7.695 17.219 -7.152 1 98.38 114 GLU B C 1
ATOM 1932 O O . GLU B 1 114 ? 8.906 17 -7.258 1 98.38 114 GLU B O 1
ATOM 1937 N N . GLY B 1 115 ? 7.164 18.156 -6.457 1 97.25 115 GLY B N 1
ATOM 1938 C CA . GLY B 1 115 ? 8.016 19.047 -5.672 1 97.25 115 GLY B CA 1
ATOM 1939 C C . GLY B 1 115 ? 8.797 18.312 -4.594 1 97.25 115 GLY B C 1
ATOM 1940 O O . GLY B 1 115 ? 9.805 18.812 -4.098 1 97.25 115 GLY B O 1
ATOM 1941 N N . SER B 1 116 ? 8.352 17.156 -4.211 1 97.44 116 SER B N 1
ATOM 1942 C CA . SER B 1 116 ? 9.023 16.344 -3.205 1 97.44 116 SER B CA 1
ATOM 1943 C C . SER B 1 116 ? 9.805 15.203 -3.85 1 97.44 116 SER B C 1
ATOM 1945 O O . SER B 1 116 ? 10.281 14.305 -3.156 1 97.44 116 SER B O 1
ATOM 1947 N N . GLY B 1 117 ? 9.852 15.141 -5.207 1 97.94 117 GLY B N 1
ATOM 1948 C CA . GLY B 1 117 ? 10.711 14.195 -5.898 1 97.94 117 GLY B CA 1
ATOM 1949 C C . GLY B 1 117 ? 9.953 13.023 -6.492 1 97.94 117 GLY B C 1
ATOM 1950 O O . GLY B 1 117 ? 10.547 12.125 -7.098 1 97.94 117 GLY B O 1
ATOM 1951 N N . PHE B 1 118 ? 8.664 13.016 -6.363 1 98.75 118 PHE B N 1
ATOM 1952 C CA . PHE B 1 118 ? 7.875 11.953 -6.988 1 98.75 118 PHE B CA 1
ATOM 1953 C C . PHE B 1 118 ? 7.77 12.18 -8.492 1 98.75 118 PHE B C 1
ATOM 1955 O O . PHE B 1 118 ? 7.887 13.312 -8.969 1 98.75 118 PHE B O 1
ATOM 1962 N N . LYS B 1 119 ? 7.484 11.078 -9.148 1 98.56 119 LYS B N 1
ATOM 1963 C CA . LYS B 1 119 ? 7.289 11.133 -10.594 1 98.56 119 LYS B CA 1
ATOM 1964 C C . LYS B 1 119 ? 6.012 10.406 -11.008 1 98.56 119 LYS B C 1
ATOM 1966 O O . LYS B 1 119 ? 5.723 9.312 -10.508 1 98.56 119 LYS B O 1
ATOM 1971 N N . LYS B 1 120 ? 5.359 11.031 -11.867 1 98.06 120 LYS B N 1
ATOM 1972 C CA . LYS B 1 120 ? 4.145 10.445 -12.43 1 98.06 120 LYS B CA 1
ATOM 1973 C C . LYS B 1 120 ? 4.465 9.219 -13.273 1 98.06 120 LYS B C 1
ATOM 1975 O O . LYS B 1 120 ? 5.473 9.188 -13.984 1 98.06 120 LYS B O 1
ATOM 1980 N N . THR B 1 121 ? 3.561 8.188 -13.219 1 98.25 121 THR B N 1
ATOM 1981 C CA . THR B 1 121 ? 3.699 7.008 -14.062 1 98.25 121 THR B CA 1
ATOM 1982 C C . THR B 1 121 ? 2.496 6.867 -14.992 1 98.25 121 THR B C 1
ATOM 1984 O O . THR B 1 121 ? 1.561 7.668 -14.93 1 98.25 121 THR B O 1
ATOM 1987 N N . LYS B 1 122 ? 2.547 5.895 -15.945 1 97.81 122 LYS B N 1
ATOM 1988 C CA . LYS B 1 122 ? 1.446 5.605 -16.859 1 97.81 122 LYS B CA 1
ATOM 1989 C C . LYS B 1 122 ? 0.551 4.5 -16.312 1 97.81 122 LYS B C 1
ATOM 1991 O O . LYS B 1 122 ? -0.382 4.059 -17 1 97.81 122 LYS B O 1
ATOM 1996 N N . GLN B 1 123 ? 0.852 4.082 -15.148 1 98.5 123 GLN B N 1
ATOM 1997 C CA . GLN B 1 123 ? 0.084 2.984 -14.57 1 98.5 123 GLN B CA 1
ATOM 1998 C C . GLN B 1 123 ? -1.331 3.43 -14.211 1 98.5 123 GLN B C 1
ATOM 2000 O O . GLN B 1 123 ? -1.586 4.621 -14.039 1 98.5 123 GLN B O 1
ATOM 2005 N N . ILE B 1 124 ? -2.176 2.451 -14.078 1 98.62 124 ILE B N 1
ATOM 2006 C CA . ILE B 1 124 ? -3.588 2.656 -13.773 1 98.62 124 ILE B CA 1
ATOM 2007 C C . ILE B 1 124 ? -3.873 2.24 -12.336 1 98.62 124 ILE B C 1
ATOM 2009 O O . ILE B 1 124 ? -3.469 1.158 -11.906 1 98.62 124 ILE B O 1
ATOM 2013 N N . VAL B 1 125 ? -4.543 3.092 -11.617 1 98.75 125 VAL B N 1
ATOM 2014 C CA . VAL B 1 125 ? -4.953 2.77 -10.258 1 98.75 125 VAL B CA 1
ATOM 2015 C C . VAL B 1 125 ? -6.254 1.965 -10.281 1 98.75 125 VAL B C 1
ATOM 2017 O O . VAL B 1 125 ? -7.219 2.357 -10.945 1 98.75 125 VAL B O 1
ATOM 2020 N N . MET B 1 126 ? -6.262 0.861 -9.586 1 98.81 126 MET B N 1
ATOM 2021 C CA . MET B 1 126 ? -7.449 0.027 -9.438 1 98.81 126 MET B CA 1
ATOM 2022 C C . MET B 1 126 ? -7.844 -0.096 -7.965 1 98.81 126 MET B C 1
ATOM 2024 O O . MET B 1 126 ? -6.98 -0.264 -7.102 1 98.81 126 MET B O 1
ATOM 2028 N N . HIS B 1 127 ? -9.172 -0.036 -7.711 1 98.75 127 HIS B N 1
ATOM 2029 C CA . HIS B 1 127 ? -9.688 -0.23 -6.363 1 98.75 127 HIS B CA 1
ATOM 2030 C C . HIS B 1 127 ? -10.672 -1.393 -6.316 1 98.75 127 HIS B C 1
ATOM 2032 O O . HIS B 1 127 ? -11.438 -1.609 -7.262 1 98.75 127 HIS B O 1
ATOM 2038 N N . TYR B 1 128 ? -10.602 -2.117 -5.312 1 97.94 128 TYR B N 1
ATOM 2039 C CA . TYR B 1 128 ? -11.594 -3.105 -4.902 1 97.94 128 TYR B CA 1
ATOM 2040 C C . TYR B 1 128 ? -12.227 -2.727 -3.568 1 97.94 128 TYR B C 1
ATOM 2042 O O . TYR B 1 128 ? -11.516 -2.477 -2.588 1 97.94 128 TYR B O 1
ATOM 2050 N N . LYS B 1 129 ? -13.523 -2.545 -3.488 1 88.38 129 LYS B N 1
ATOM 2051 C CA . LYS B 1 129 ? -14.242 -2.225 -2.258 1 88.38 129 LYS B CA 1
ATOM 2052 C C . LYS B 1 129 ? -15.148 -3.377 -1.834 1 88.38 129 LYS B C 1
ATOM 2054 O O . LYS B 1 129 ? -15.953 -3.867 -2.631 1 88.38 129 LYS B O 1
ATOM 2059 N N . ASN B 1 130 ? -14.891 -3.918 -0.705 1 80.31 130 ASN B N 1
ATOM 2060 C CA . ASN B 1 130 ? -15.711 -4.992 -0.152 1 80.31 130 ASN B CA 1
ATOM 2061 C C . ASN B 1 130 ? -17.125 -4.516 0.162 1 80.31 130 ASN B C 1
ATOM 2063 O O . ASN B 1 130 ? -17.328 -3.342 0.474 1 80.31 130 ASN B O 1
#

Foldseek 3Di:
DKDKDKCVVPPDQLVLVLVLCVLQVHDPPDDSVNSVVQSVQFIKMFIDDPPHTFWIKTWHDPLAEEIEIDDGDGHPVPPPPCVSVVNVLVRCVVCVRYNDYDYDDDPVCQVVVVVNVDDDDPDDDDDDDD/DKDKDKCVVPPDQLVLVLVLCVLQVHDPPDDSVNSVVQSVQFIKMFIDDPPHTFWIKTWHDPLAEEIEIDDGDGHPVCPPPCVSVVNVLVRCVVCVRYNDYDYDDDPVCQVVVVVNPDDDDPDDDDDDDD

Organism: NCBI:txid248903

Secondary structure (DSSP, 8-state):
-EEEEETTTSPPPHHHHHHHHHHHT--TT--HHHHHHHHHSS-EEEEEETTEEEEEEEEEE-SSSEEEEEEEEE-GGG-SSSHHHHHHHHHHHHTTT-SEEEEEE-GGGHHHHHTTT-EEEEEEEEEEE-/-EEEEETTTSPPPHHHHHHHHHHHT--TT--HHHHHHHHHSS-EEEEEETTEEEEEEEEEE-SSSEEEEEEEEE-GGG-SSSHHHHHHHHHHHHTTT-SEEEEEE-GGGHHHHHTTT-EEEEEEEEEEE-

Sequence (260 aa):
MVEVKLHTEKPIAPSQLKNLYQVAGWWPDRDEDGILKLLTCGVAVGAWEDDVLVGFCRSITDGMYRAYIEDVVVLSSYRNKGTGKLMVERLLSELKNIDVISLFCTDDLVGFYEGSGFKKTKQIVMHYKNMVEVKLHTEKPIAPSQLKNLYQVAGWWPDRDEDGILKLLTCGVAVGAWEDDVLVGFCRSITDGMYRAYIEDVVVLSSYRNKGTGKLMVERLLSELKNIDVISLFCTDDLVGFYEGSGFKKTKQIVMHYKN

Solvent-accessible surface area (backbone atoms only — not comparable to full-atom values): 14366 Å² total; per-residue (Å²): 120,76,46,74,42,42,35,91,80,50,76,72,54,39,67,49,53,45,48,45,32,49,75,72,72,36,69,83,82,64,48,51,71,59,44,50,50,50,61,69,45,42,60,36,33,37,25,22,50,82,91,40,62,47,31,36,32,34,39,41,56,55,81,44,54,42,33,36,56,43,71,77,46,59,42,77,94,57,52,96,69,53,54,66,59,53,45,52,51,55,52,47,63,77,45,57,76,27,53,37,35,35,36,68,41,52,75,86,46,50,66,63,44,40,74,76,62,34,40,80,57,88,42,41,34,31,41,32,71,110,119,76,44,75,42,40,35,91,79,50,74,74,54,38,67,50,53,46,48,46,30,49,76,70,72,37,69,84,83,64,48,51,70,59,43,49,50,51,62,69,43,46,56,38,33,38,25,22,50,83,90,40,64,48,30,36,33,33,39,40,57,56,81,42,55,43,32,34,58,42,71,77,45,58,42,76,93,57,53,97,69,54,54,67,59,52,45,51,53,55,52,48,63,76,46,57,75,28,53,37,36,33,39,69,41,54,74,90,47,48,66,63,44,39,73,76,62,32,41,80,56,87,42,40,34,30,41,31,70,108